Protein AF-A0A3M0JGP1-F1 (afdb_monomer_lite)

Sequence (220 aa):
MKREDMEETVLDMARKLRAYADAVHGPTHARIAAVETRLQKLEDKIDENHKKLKEKIREDLLQISAVQIRSSAAEVFEKGKKIIQILLEAGFAIKKSKVKGPAHEIQFLGVKWQDRQQQIPTEVINKITAMSPPTNKTETQAFLSAIGFWRMHIPKYSQIVSPLYLVTHKKNYFHWGPEQQQAFAQIKQEIAHAVALGPVRTGPDVKNVLYSAAGNNGLS

Organism: NCBI:txid333673

Foldseek 3Di:
DDPVVVVVVVVVVVVVVVVVCCVVCVVVVVVVVVVVVVVVVVVVVVVVLVVVVVVVVVVLVVVLLVVLLPDDLVVNQVSVVVVVVVCVVVVDDDDPVPDDHRDQWDQDPCWIAHPQDTANPPVLLVVLLPDDQDPALVSLVVNCVSCVVVQLLFPPLCVLCVVSVVQNDPPDDRDCDPSNVRSSVVSSVSNVVSRDDDHPPDDPPPPPPPPPCPPPDDDD

Secondary structure (DSSP, 8-state):
--HHHHHHHHHHHHHHHHHHHHHHHHHHHHHHHHHHHHHHHHHHHHHHHHHHHHHHHHHHHHHHHHHTTT--HHHHHHHHHHHHHHHHHTT----GGG---S-SEEEETTEEEETTEEE--HHHHHHHHHPPPPSSHHHHHHHHHHHHTTGGGSTTHHHHHHHHHHHHSTTSPP---HHHHHHHHHHHHHHHHGGG--B----TT---------------

Radius of gyration: 32.95 Å; chains: 1; bounding box: 50×80×100 Å

pLDDT: mean 74.12, std 20.01, range [25.23, 97.19]

InterPro domains:
  IPR043128 Reverse transcriptase/Diguanylate cyclase domain [G3DSA:3.30.70.270] (123-209)
  IPR043502 DNA/RNA polymerase superfamily [SSF56672] (72-200)
  IPR051320 Viral Replication and Maturation Polyprotein [PTHR33064] (73-200)

Structure (mmCIF, N/CA/C/O backbone):
data_AF-A0A3M0JGP1-F1
#
_entry.id   AF-A0A3M0JGP1-F1
#
loop_
_atom_site.group_PDB
_atom_site.id
_atom_site.type_symbol
_atom_site.label_atom_id
_atom_site.label_alt_id
_atom_site.label_comp_id
_atom_site.label_asym_id
_atom_site.label_entity_id
_atom_site.label_seq_id
_atom_site.pdbx_PDB_ins_code
_atom_site.Cartn_x
_atom_site.Cartn_y
_atom_site.Cartn_z
_atom_site.occupancy
_atom_site.B_iso_or_equiv
_atom_site.auth_seq_id
_atom_site.auth_comp_id
_atom_site.auth_asym_id
_atom_site.auth_atom_id
_atom_site.pdbx_PDB_model_num
ATOM 1 N N . MET A 1 1 ? -25.790 -51.604 63.031 1.00 60.22 1 MET A N 1
ATOM 2 C CA . MET A 1 1 ? -26.333 -50.822 61.902 1.00 60.22 1 MET A CA 1
ATOM 3 C C . MET A 1 1 ? -26.074 -51.616 60.634 1.00 60.22 1 MET A C 1
ATOM 5 O O . MET A 1 1 ? -24.954 -52.105 60.492 1.00 60.22 1 MET A O 1
ATOM 9 N N . LYS A 1 2 ? -27.095 -51.874 59.806 1.00 73.06 2 LYS A N 1
ATOM 10 C CA . LYS A 1 2 ? -26.905 -52.644 58.566 1.00 73.06 2 LYS A CA 1
ATOM 11 C C . LYS A 1 2 ? -26.149 -51.770 57.558 1.00 73.06 2 LYS A C 1
ATOM 13 O O . LYS A 1 2 ? -26.171 -50.548 57.658 1.00 73.06 2 LYS A O 1
ATOM 18 N N . ARG A 1 3 ? -25.413 -52.392 56.633 1.00 71.38 3 ARG A N 1
ATOM 19 C CA . ARG A 1 3 ? -24.535 -51.688 55.676 1.00 71.38 3 ARG A CA 1
ATOM 20 C C . ARG A 1 3 ? -25.318 -50.684 54.809 1.00 71.38 3 ARG A C 1
ATOM 22 O O . ARG A 1 3 ? -24.821 -49.596 54.558 1.00 71.38 3 ARG A O 1
ATOM 29 N N . GLU A 1 4 ? -26.561 -51.028 54.480 1.00 71.38 4 GLU A N 1
ATOM 30 C CA . GLU A 1 4 ? -27.519 -50.198 53.735 1.00 71.38 4 GLU A CA 1
ATOM 31 C C . GLU A 1 4 ? -27.896 -48.902 54.488 1.00 71.38 4 GLU A C 1
ATOM 33 O O . GLU A 1 4 ? -27.844 -47.824 53.901 1.00 71.38 4 GLU A O 1
ATOM 38 N N . ASP A 1 5 ? -28.142 -48.960 55.806 1.00 75.88 5 ASP A N 1
ATOM 39 C CA . ASP A 1 5 ? -28.468 -47.773 56.626 1.00 75.88 5 ASP A CA 1
ATOM 40 C C . ASP A 1 5 ? -27.306 -46.754 56.664 1.00 75.88 5 ASP A C 1
ATOM 42 O O . ASP A 1 5 ? -27.494 -45.537 56.768 1.00 75.88 5 ASP A O 1
ATOM 46 N N . MET A 1 6 ? -26.068 -47.257 56.597 1.00 79.12 6 MET A N 1
ATOM 47 C CA . MET A 1 6 ? -24.861 -46.431 56.623 1.00 79.12 6 MET A CA 1
ATOM 48 C C . MET A 1 6 ? -24.649 -45.706 55.291 1.00 79.12 6 MET A C 1
ATOM 50 O O . MET A 1 6 ? -24.279 -44.532 55.286 1.00 79.12 6 MET A O 1
ATOM 54 N N . GLU A 1 7 ? -24.917 -46.380 54.172 1.00 80.88 7 GLU A N 1
ATOM 55 C CA . GLU A 1 7 ? -24.854 -45.787 52.834 1.00 80.88 7 GLU A CA 1
ATOM 56 C C . GLU A 1 7 ? -25.906 -44.686 52.660 1.00 80.88 7 GLU A C 1
ATOM 58 O O . GLU A 1 7 ? -25.582 -43.607 52.161 1.00 80.88 7 GLU A O 1
ATOM 63 N N . GLU A 1 8 ? -27.129 -44.896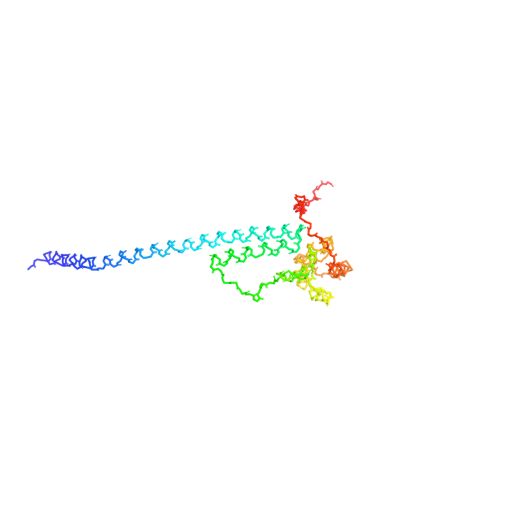 53.155 1.00 85.00 8 GLU A N 1
ATOM 64 C CA . GLU A 1 8 ? -28.196 -43.891 53.105 1.00 85.00 8 GLU A CA 1
ATOM 65 C C . GLU A 1 8 ? -27.845 -42.629 53.914 1.00 85.00 8 GLU A C 1
ATOM 67 O O . GLU A 1 8 ? -28.040 -41.502 53.445 1.00 85.00 8 GLU A O 1
ATOM 72 N N . THR A 1 9 ? -27.226 -42.805 55.085 1.00 88.88 9 THR A N 1
ATOM 73 C CA . THR A 1 9 ? -26.772 -41.698 55.944 1.00 88.88 9 THR A CA 1
ATOM 74 C C . THR A 1 9 ? -25.664 -40.871 55.282 1.00 88.88 9 THR A C 1
ATOM 76 O O . THR A 1 9 ? -25.692 -39.637 55.306 1.00 88.88 9 THR A O 1
ATOM 79 N N . VAL A 1 10 ? -24.694 -41.534 54.645 1.00 87.88 10 VAL A N 1
ATOM 80 C CA . VAL A 1 10 ? -23.618 -40.860 53.899 1.00 87.88 10 VAL A CA 1
ATOM 81 C C . VAL A 1 10 ? -24.191 -40.089 52.705 1.00 87.88 10 VAL A C 1
ATOM 83 O O . VAL A 1 10 ? -23.775 -38.957 52.440 1.00 87.88 10 VAL A O 1
ATOM 86 N N . LEU A 1 11 ? -25.186 -40.655 52.016 1.00 91.00 11 LEU A N 1
ATOM 87 C CA . LEU A 1 11 ? -25.856 -40.006 50.889 1.00 91.00 11 LEU A CA 1
ATOM 88 C C . LEU A 1 11 ? -26.656 -38.761 51.313 1.00 91.00 11 LEU A C 1
ATOM 90 O O . LEU A 1 11 ? -26.727 -37.783 50.562 1.00 91.00 11 LEU A O 1
ATOM 94 N N . ASP A 1 12 ? -27.272 -38.789 52.497 1.00 92.69 12 ASP A N 1
ATOM 95 C CA . ASP A 1 12 ? -27.973 -37.643 53.089 1.00 92.69 12 ASP A CA 1
ATOM 96 C C . ASP A 1 12 ? -27.000 -36.517 53.479 1.00 92.69 12 ASP A C 1
ATOM 98 O O . ASP A 1 12 ? -27.206 -35.356 53.113 1.00 92.69 12 ASP A O 1
ATOM 102 N N . MET A 1 13 ? -25.880 -36.853 54.127 1.00 91.44 13 MET A N 1
ATOM 103 C CA . MET A 1 13 ? -24.830 -35.879 54.450 1.00 91.44 13 MET A CA 1
ATOM 104 C C . MET A 1 13 ? -24.231 -35.241 53.191 1.00 91.44 13 MET A C 1
ATOM 106 O O . MET A 1 13 ? -24.066 -34.021 53.139 1.00 91.44 13 MET A O 1
ATOM 110 N N . ALA A 1 14 ? -23.971 -36.032 52.147 1.00 90.94 14 ALA A N 1
ATOM 111 C CA . ALA A 1 14 ? -23.478 -35.522 50.869 1.00 90.94 14 ALA A CA 1
ATOM 112 C C . ALA A 1 14 ? -24.476 -34.554 50.207 1.00 90.94 14 ALA A C 1
ATOM 114 O O . ALA A 1 14 ? -24.071 -33.514 49.679 1.00 90.94 14 ALA A O 1
ATOM 115 N N . ARG A 1 15 ? -25.783 -34.850 50.271 1.00 92.69 15 ARG A N 1
ATOM 116 C CA . ARG A 1 15 ? -26.838 -33.941 49.791 1.00 92.69 15 ARG A CA 1
ATOM 117 C C . ARG A 1 15 ? -26.872 -32.634 50.578 1.00 92.69 15 ARG A C 1
ATOM 119 O O . ARG A 1 15 ? -26.950 -31.574 49.962 1.00 92.69 15 ARG A O 1
ATOM 126 N N . LYS A 1 16 ? -26.766 -32.688 51.907 1.00 91.50 16 LYS A N 1
ATOM 127 C CA . LYS A 1 16 ? -26.754 -31.494 52.772 1.00 91.50 16 LYS A CA 1
ATOM 128 C C . LYS A 1 16 ? -25.541 -30.605 52.520 1.00 91.50 16 LYS A C 1
ATOM 130 O O . LYS A 1 16 ? -25.694 -29.392 52.409 1.00 91.50 16 LYS A O 1
ATOM 135 N N . LEU A 1 17 ? -24.356 -31.198 52.369 1.00 89.50 17 LEU A N 1
ATOM 136 C CA . LEU A 1 17 ? -23.137 -30.458 52.033 1.00 89.50 17 LEU A CA 1
ATOM 137 C C . LEU A 1 17 ? -23.242 -29.786 50.661 1.00 89.50 17 LEU A C 1
ATOM 139 O O . LEU A 1 17 ? -22.833 -28.637 50.514 1.00 89.50 17 LEU A O 1
ATOM 143 N N . ARG A 1 18 ? -23.841 -30.466 49.676 1.00 89.25 18 ARG A N 1
ATOM 144 C CA . ARG A 1 18 ? -24.089 -29.889 48.349 1.00 89.25 18 ARG A CA 1
ATOM 145 C C . ARG A 1 18 ? -25.083 -28.730 48.411 1.00 89.25 18 ARG A C 1
ATOM 147 O O . ARG A 1 18 ? -24.776 -27.657 47.915 1.00 89.25 18 ARG A O 1
ATOM 154 N N . ALA A 1 19 ? -26.205 -28.905 49.109 1.00 88.81 19 ALA A N 1
ATOM 155 C CA . ALA A 1 19 ? -27.197 -27.847 49.296 1.00 88.81 19 ALA A CA 1
ATOM 156 C C . ALA A 1 19 ? -26.616 -26.621 50.025 1.00 88.81 19 ALA A C 1
ATOM 158 O O . ALA A 1 19 ? -26.930 -25.486 49.673 1.00 88.81 19 ALA A O 1
ATOM 159 N N . TYR A 1 20 ? -25.737 -26.838 51.010 1.00 87.75 20 TYR A N 1
ATOM 160 C CA . TYR A 1 20 ? -25.013 -25.760 51.682 1.00 87.75 20 TYR A CA 1
ATOM 161 C C . TYR A 1 20 ? -24.046 -25.042 50.731 1.00 87.75 20 TYR A C 1
ATOM 163 O O . TYR A 1 20 ? -24.046 -23.813 50.674 1.00 87.75 20 TYR A O 1
ATOM 171 N N . ALA A 1 21 ? -23.261 -25.787 49.947 1.00 85.06 21 ALA A N 1
ATOM 172 C CA . ALA A 1 21 ? -22.356 -25.211 48.955 1.00 85.06 21 ALA A CA 1
ATOM 173 C C . ALA A 1 21 ? -23.114 -24.385 47.900 1.00 85.06 21 ALA A C 1
ATOM 175 O O . ALA A 1 21 ? -22.705 -23.264 47.596 1.00 85.06 21 ALA A O 1
ATOM 176 N N . ASP A 1 22 ? -24.250 -24.885 47.411 1.00 87.50 22 ASP A N 1
ATOM 177 C CA . ASP A 1 22 ? -25.103 -24.184 46.448 1.00 87.50 22 ASP A CA 1
ATOM 178 C C . ASP A 1 22 ? -25.718 -22.913 47.057 1.00 87.50 22 ASP A C 1
ATOM 180 O O . ASP A 1 22 ? -25.737 -21.864 46.413 1.00 87.50 22 ASP A O 1
ATOM 184 N N . ALA A 1 23 ? -26.163 -22.961 48.316 1.00 87.56 23 ALA A N 1
ATOM 185 C CA . ALA A 1 23 ? -26.721 -21.800 49.009 1.00 87.56 23 ALA A CA 1
ATOM 186 C C . ALA A 1 23 ? -25.674 -20.702 49.277 1.00 87.56 23 ALA A C 1
ATOM 188 O O . ALA A 1 23 ? -25.993 -19.515 49.199 1.00 87.56 23 ALA A O 1
ATOM 189 N N . VAL A 1 24 ? -24.426 -21.083 49.569 1.00 86.62 24 VAL A N 1
ATOM 190 C CA . VAL A 1 24 ? -23.334 -20.140 49.864 1.00 86.62 24 VAL A CA 1
ATOM 191 C C . VAL A 1 24 ? -22.702 -19.581 48.585 1.00 86.62 24 VAL A C 1
ATOM 193 O O . VAL A 1 24 ? -22.479 -18.372 48.477 1.00 86.62 24 VAL A O 1
ATOM 196 N N . HIS A 1 25 ? -22.416 -20.429 47.596 1.00 89.06 25 HIS A N 1
ATOM 197 C CA . HIS A 1 25 ? -21.682 -20.034 46.390 1.00 89.06 25 HIS A CA 1
ATOM 198 C C . HIS A 1 25 ? -22.589 -19.672 45.210 1.00 89.06 25 HIS A C 1
ATOM 200 O O . HIS A 1 25 ? -22.190 -18.858 44.375 1.00 89.06 25 HIS A O 1
ATOM 206 N N . GLY A 1 26 ? -23.817 -20.193 45.154 1.00 91.12 26 GLY A N 1
ATOM 207 C CA . GLY A 1 26 ? -24.787 -19.921 44.088 1.00 91.12 26 GLY A CA 1
ATOM 208 C C . GLY A 1 26 ? -25.044 -18.429 43.843 1.00 91.12 26 GLY A C 1
ATOM 209 O O . GLY A 1 26 ? -24.909 -17.984 42.701 1.00 91.12 26 GLY A O 1
ATOM 210 N N . PRO A 1 27 ? -25.312 -17.605 44.879 1.00 93.00 27 PRO A N 1
ATOM 211 C CA . PRO A 1 27 ? -25.488 -16.161 44.708 1.00 93.00 27 PRO A CA 1
ATOM 212 C C . PRO A 1 27 ? -24.243 -15.466 44.145 1.00 93.00 27 PRO A C 1
ATOM 214 O O . PRO A 1 27 ? -24.351 -14.518 43.365 1.00 93.00 27 PRO A O 1
ATOM 217 N N . THR A 1 28 ? -23.052 -15.940 44.514 1.00 91.25 28 THR A N 1
ATOM 218 C CA . THR A 1 28 ? -21.782 -15.390 44.028 1.00 91.25 28 THR A CA 1
ATOM 219 C C . THR A 1 28 ? -21.563 -15.741 42.558 1.00 91.25 28 THR A C 1
ATOM 221 O O . THR A 1 28 ? -21.274 -14.846 41.765 1.00 91.25 28 THR A O 1
ATOM 224 N N . HIS A 1 29 ? -21.796 -16.995 42.161 1.00 88.56 29 HIS A N 1
ATOM 225 C CA . HIS A 1 29 ? -21.751 -17.411 40.756 1.00 88.56 29 HIS A CA 1
ATOM 226 C C . HIS A 1 29 ? -22.773 -16.661 39.897 1.00 88.56 29 HIS A C 1
ATOM 228 O O . HIS A 1 29 ? -22.429 -16.191 38.816 1.00 88.56 29 HIS A O 1
ATOM 234 N N . ALA A 1 30 ? -23.995 -16.458 40.399 1.00 91.75 30 ALA A N 1
ATOM 235 C CA . ALA A 1 30 ? -25.015 -15.678 39.699 1.00 91.75 30 ALA A CA 1
ATOM 236 C C . ALA A 1 30 ? -24.578 -14.219 39.480 1.00 91.75 30 ALA A C 1
ATOM 238 O O . ALA A 1 30 ? -24.789 -13.655 38.405 1.00 91.75 30 ALA A O 1
ATOM 239 N N . ARG A 1 31 ? -23.921 -13.604 40.474 1.00 91.62 31 ARG A N 1
ATOM 240 C CA . ARG A 1 31 ? -23.367 -12.247 40.345 1.00 91.62 31 ARG A CA 1
ATOM 241 C C . ARG A 1 31 ? -22.207 -12.186 39.353 1.00 91.62 31 ARG A C 1
ATOM 243 O O . ARG A 1 31 ? -22.158 -11.234 38.580 1.00 91.62 31 ARG A O 1
ATOM 250 N N . ILE A 1 32 ? -21.310 -13.174 39.358 1.00 90.06 32 ILE A N 1
ATOM 251 C CA . ILE A 1 32 ? -20.202 -13.273 38.395 1.00 90.06 32 ILE A CA 1
ATOM 252 C C . ILE A 1 32 ? -20.758 -13.393 36.973 1.00 90.06 32 ILE A C 1
ATOM 254 O O . ILE A 1 32 ? -20.443 -12.550 36.138 1.00 90.06 32 ILE A O 1
ATOM 258 N N . ALA A 1 33 ? -21.686 -14.322 36.733 1.00 91.81 33 ALA A N 1
ATOM 259 C CA . ALA A 1 33 ? -22.313 -14.511 35.425 1.00 91.81 33 ALA A CA 1
ATOM 260 C C . ALA A 1 33 ? -23.046 -13.247 34.933 1.00 91.81 33 ALA A C 1
ATOM 262 O O . ALA A 1 33 ? -22.980 -12.879 33.756 1.00 91.81 33 ALA A O 1
ATOM 263 N N . ALA A 1 34 ? -23.722 -12.529 35.838 1.00 93.25 34 ALA A N 1
ATOM 264 C CA . ALA A 1 34 ? -24.364 -11.260 35.508 1.00 93.25 34 ALA A CA 1
ATOM 265 C C . ALA A 1 34 ? -23.348 -10.169 35.121 1.00 93.25 34 ALA A C 1
ATOM 267 O O . ALA A 1 34 ? -23.623 -9.361 34.232 1.00 93.25 34 ALA A O 1
ATOM 268 N N . VAL A 1 35 ? -22.179 -10.129 35.769 1.00 91.69 35 VAL A N 1
ATOM 269 C CA . VAL A 1 35 ? -21.093 -9.200 35.419 1.00 91.69 35 VAL A CA 1
ATOM 270 C C . VAL A 1 35 ? -20.459 -9.580 34.083 1.00 91.69 35 VAL A C 1
ATOM 272 O O . VAL A 1 35 ? -20.318 -8.703 33.236 1.00 91.69 35 VAL A O 1
ATOM 275 N N . GLU A 1 36 ? -20.159 -10.858 33.855 1.00 92.00 36 GLU A N 1
ATOM 276 C CA . GLU A 1 36 ? -19.624 -11.370 32.584 1.00 92.00 36 GLU A CA 1
ATOM 277 C C . GLU A 1 36 ? -20.552 -11.027 31.414 1.00 92.00 36 GLU A C 1
ATOM 279 O O . GLU A 1 36 ? -20.117 -10.466 30.413 1.00 92.00 36 GLU A O 1
ATOM 284 N N . THR A 1 37 ? -21.862 -11.227 31.584 1.00 94.56 37 THR A N 1
ATOM 285 C CA . THR A 1 37 ? -22.864 -10.862 30.567 1.00 94.56 37 THR A CA 1
ATOM 286 C C . THR A 1 37 ? -22.851 -9.359 30.261 1.00 94.56 37 THR A C 1
ATOM 288 O O . THR A 1 37 ? -23.000 -8.938 29.111 1.00 94.56 37 THR A O 1
ATOM 291 N N . ARG A 1 38 ? -22.681 -8.510 31.285 1.00 93.12 38 ARG A N 1
ATOM 292 C CA . ARG A 1 38 ? -22.592 -7.051 31.096 1.00 93.12 38 ARG A CA 1
ATOM 293 C C . ARG A 1 38 ? -21.287 -6.647 30.418 1.00 93.12 38 ARG A C 1
ATOM 295 O O . ARG A 1 38 ? -21.321 -5.706 29.627 1.00 93.12 38 ARG A O 1
ATOM 302 N N . LEU A 1 39 ? -20.186 -7.332 30.719 1.00 89.75 39 LEU A N 1
ATOM 303 C CA . LEU A 1 39 ? -18.886 -7.099 30.099 1.00 89.75 39 LEU A CA 1
ATOM 304 C C . LEU A 1 39 ? -18.924 -7.466 28.613 1.00 89.75 39 LEU A C 1
ATOM 306 O O . LEU A 1 39 ? -18.617 -6.612 27.789 1.00 89.75 39 LEU A O 1
ATOM 310 N N . GLN A 1 40 ? -19.450 -8.646 28.271 1.00 89.56 40 GLN A N 1
ATOM 311 C CA . GLN A 1 40 ? -19.613 -9.075 26.880 1.00 89.56 40 GLN A CA 1
ATOM 312 C C . GLN A 1 40 ? -20.449 -8.071 26.076 1.00 89.56 40 GLN A C 1
ATOM 314 O O . GLN A 1 40 ? -20.068 -7.631 24.997 1.00 89.56 40 GLN A O 1
ATOM 319 N N . LYS A 1 41 ? -21.560 -7.595 26.653 1.00 91.69 41 LYS A N 1
ATOM 320 C CA . LYS A 1 41 ? -22.410 -6.582 26.012 1.00 91.69 41 LYS A CA 1
ATOM 321 C C . LYS A 1 41 ? -21.700 -5.238 25.799 1.00 91.69 41 LYS A C 1
ATOM 323 O O . LYS A 1 41 ? -22.104 -4.465 24.926 1.00 91.69 41 LYS A O 1
ATOM 328 N N . LEU A 1 42 ? -20.716 -4.896 26.631 1.00 86.44 42 LEU A N 1
ATOM 329 C CA . LEU A 1 42 ? -19.892 -3.703 26.437 1.00 86.44 42 LEU A CA 1
ATOM 330 C C . LEU A 1 42 ? -18.857 -3.920 25.333 1.00 86.44 42 LEU A C 1
ATOM 332 O O . LEU A 1 42 ? -18.691 -3.021 24.513 1.00 86.44 42 LEU A O 1
ATOM 336 N N . GLU A 1 43 ? -18.225 -5.090 25.279 1.00 85.06 43 GLU A N 1
ATOM 337 C CA . GLU A 1 43 ? -17.287 -5.466 24.214 1.00 85.06 43 GLU A CA 1
ATOM 338 C C . GLU A 1 43 ? -17.965 -5.421 22.841 1.00 85.06 43 GLU A C 1
ATOM 340 O O . GLU A 1 43 ? -17.513 -4.689 21.962 1.00 85.06 43 GLU A O 1
ATOM 345 N N . ASP A 1 44 ? -19.138 -6.044 22.704 1.00 89.88 44 ASP A N 1
ATOM 346 C CA . ASP A 1 44 ? -19.907 -6.031 21.453 1.00 89.88 44 ASP A CA 1
ATOM 347 C C . ASP A 1 44 ? -20.256 -4.597 21.007 1.00 89.88 44 ASP A C 1
ATOM 349 O O . ASP A 1 44 ? -20.231 -4.255 19.822 1.00 89.88 44 ASP A O 1
ATOM 353 N N . LYS A 1 45 ? -20.570 -3.713 21.966 1.00 88.25 45 LYS A N 1
ATOM 354 C CA . LYS A 1 45 ? -20.837 -2.293 21.685 1.00 88.25 45 LYS A CA 1
ATOM 355 C C . LYS A 1 45 ? -19.585 -1.542 21.247 1.00 88.25 45 LYS A C 1
ATOM 357 O O . LYS A 1 45 ? -19.694 -0.645 20.409 1.00 88.25 45 LYS A O 1
ATOM 362 N N . ILE A 1 46 ? -18.430 -1.849 21.832 1.00 80.88 46 ILE A N 1
ATOM 363 C CA . ILE A 1 46 ? -17.150 -1.251 21.442 1.00 80.88 46 ILE A CA 1
ATOM 364 C C . ILE A 1 46 ? -16.821 -1.659 20.007 1.00 80.88 46 ILE A C 1
ATOM 366 O O . ILE A 1 46 ? -16.498 -0.786 19.200 1.00 80.88 46 ILE A O 1
ATOM 370 N N . ASP A 1 47 ? -16.989 -2.934 19.665 1.00 83.06 47 ASP A N 1
ATOM 371 C CA . ASP A 1 47 ? -16.729 -3.448 18.321 1.00 83.06 47 ASP A CA 1
ATOM 372 C C . ASP A 1 47 ? -17.673 -2.845 17.276 1.00 83.06 47 ASP A C 1
ATOM 374 O O . ASP A 1 47 ? -17.226 -2.379 16.221 1.00 83.06 47 ASP A O 1
ATOM 378 N N . GLU A 1 48 ? -18.968 -2.755 17.585 1.00 86.06 48 GLU A N 1
ATOM 379 C CA . GLU A 1 48 ? -19.953 -2.130 16.699 1.00 86.06 48 GLU A CA 1
ATOM 380 C C . GLU A 1 48 ? -19.660 -0.635 16.494 1.00 86.06 48 GLU A C 1
ATOM 382 O O . GLU A 1 48 ? -19.691 -0.131 15.367 1.00 86.06 48 GLU A O 1
ATOM 387 N N . ASN A 1 49 ? -19.306 0.087 17.561 1.00 80.94 49 ASN A N 1
ATOM 388 C CA . ASN A 1 49 ? -18.897 1.488 17.461 1.00 80.94 49 ASN A CA 1
ATOM 389 C C . ASN A 1 49 ? -17.614 1.643 16.636 1.00 80.94 49 ASN A C 1
ATOM 391 O O . ASN A 1 49 ? -17.526 2.539 15.794 1.00 80.94 49 ASN A O 1
ATOM 395 N N . HIS A 1 50 ? -16.636 0.758 16.831 1.00 76.31 50 HIS A N 1
ATOM 396 C CA . HIS A 1 50 ? -15.389 0.760 16.076 1.00 76.31 50 HIS A CA 1
ATOM 397 C C . HIS A 1 50 ? -15.638 0.510 14.581 1.00 76.31 50 HIS A C 1
ATOM 399 O O . HIS A 1 50 ? -15.047 1.180 13.730 1.00 76.31 50 HIS A O 1
ATOM 405 N N . LYS A 1 51 ? -16.551 -0.407 14.243 1.00 77.75 51 LYS A N 1
ATOM 406 C CA . LYS A 1 51 ? -16.974 -0.681 12.864 1.00 77.75 51 LYS A CA 1
ATOM 407 C C . LYS A 1 51 ? -17.684 0.519 12.237 1.00 77.75 51 LYS A C 1
ATOM 409 O O . LYS A 1 51 ? -17.302 0.937 11.145 1.00 77.75 51 LYS A O 1
ATOM 414 N N . LYS A 1 52 ? -18.655 1.121 12.933 1.00 74.31 52 LYS A N 1
ATOM 415 C CA . LYS A 1 52 ? -19.357 2.330 12.463 1.00 74.31 52 LYS A CA 1
ATOM 416 C C . LYS A 1 52 ? -18.404 3.488 12.221 1.00 74.31 52 LYS A C 1
ATOM 418 O O . LYS A 1 52 ? -18.513 4.177 11.211 1.00 74.31 52 LYS A O 1
ATOM 423 N N . LEU A 1 53 ? -17.446 3.685 13.119 1.00 67.00 53 LEU A N 1
ATOM 424 C CA . LEU A 1 53 ? -16.438 4.715 12.949 1.00 67.00 53 LEU A CA 1
ATOM 425 C C . LEU A 1 53 ? -15.524 4.424 11.755 1.00 67.00 53 LEU A C 1
ATOM 427 O O . LEU A 1 53 ? -15.235 5.338 10.992 1.00 67.00 53 LEU A O 1
ATOM 431 N N . LYS A 1 54 ? -15.088 3.173 11.561 1.00 64.94 54 LYS A N 1
ATOM 432 C CA . LYS A 1 54 ? -14.304 2.782 10.380 1.00 64.94 54 LYS A CA 1
ATOM 433 C C . LYS A 1 54 ? -15.045 3.078 9.079 1.00 64.94 54 LYS A C 1
ATOM 435 O O . LYS A 1 54 ? -14.425 3.599 8.157 1.00 64.94 54 LYS A O 1
ATOM 440 N N . GLU A 1 55 ? -16.341 2.783 9.011 1.00 67.94 55 GLU A N 1
ATOM 441 C CA . GLU A 1 55 ? -17.157 3.102 7.834 1.00 67.94 55 GLU A CA 1
ATOM 442 C C . GLU A 1 55 ? -17.325 4.611 7.652 1.00 67.94 55 GLU A C 1
ATOM 444 O O . GLU A 1 55 ? -17.094 5.110 6.556 1.00 67.94 55 GLU A O 1
ATOM 449 N N . LYS A 1 56 ? -17.597 5.362 8.725 1.00 62.69 56 LYS A N 1
ATOM 450 C CA . LYS A 1 56 ? -17.714 6.825 8.655 1.00 62.69 56 LYS A CA 1
ATOM 451 C C . LYS A 1 56 ? -16.405 7.490 8.221 1.00 62.69 56 LYS A C 1
ATOM 453 O O . LYS A 1 56 ? -16.410 8.340 7.342 1.00 62.69 56 LYS A O 1
ATOM 458 N N . ILE A 1 57 ? -15.270 7.049 8.771 1.00 59.28 57 ILE A N 1
ATOM 459 C CA . ILE A 1 57 ? -13.938 7.506 8.353 1.00 59.28 57 ILE A CA 1
ATOM 460 C C . ILE A 1 57 ? -13.680 7.129 6.895 1.00 59.28 57 ILE A C 1
ATOM 462 O O . ILE A 1 57 ? -13.149 7.951 6.159 1.00 59.28 57 ILE A O 1
ATOM 466 N N . ARG A 1 58 ? -14.036 5.914 6.456 1.00 61.03 58 ARG A N 1
ATOM 467 C CA . ARG A 1 58 ? -13.882 5.497 5.054 1.00 61.03 58 ARG A CA 1
ATOM 468 C C . ARG A 1 58 ? -14.701 6.395 4.130 1.00 61.03 58 ARG A C 1
ATOM 470 O O . ARG A 1 58 ? -14.165 6.855 3.126 1.00 61.03 58 ARG A O 1
ATOM 477 N N . GLU A 1 59 ? -15.962 6.641 4.463 1.00 55.12 59 GLU A N 1
ATOM 478 C CA . GLU A 1 59 ? -16.863 7.485 3.684 1.00 55.12 59 GLU A CA 1
ATOM 479 C C . GLU A 1 59 ? -16.349 8.927 3.624 1.00 55.12 59 GLU A C 1
ATOM 481 O O . GLU A 1 59 ? -16.179 9.464 2.533 1.00 55.12 59 GLU A O 1
ATOM 486 N N . ASP A 1 60 ? -15.953 9.510 4.756 1.00 52.16 60 ASP A N 1
ATOM 487 C CA . ASP A 1 60 ? -15.369 10.853 4.806 1.00 52.16 60 ASP A CA 1
ATOM 488 C C . ASP A 1 60 ? -14.036 10.938 4.040 1.00 52.16 60 ASP A C 1
ATOM 490 O O . ASP A 1 60 ? -13.784 11.930 3.358 1.00 52.16 60 ASP A O 1
ATOM 494 N N . LEU A 1 61 ? -13.187 9.902 4.080 1.00 47.16 61 LEU A N 1
ATOM 495 C CA . LEU A 1 61 ? -11.929 9.859 3.321 1.00 47.16 61 LEU A CA 1
ATOM 496 C C . LEU A 1 61 ? -12.187 9.780 1.808 1.00 47.16 61 LEU A C 1
ATOM 498 O O . LEU A 1 61 ? -11.500 10.443 1.028 1.00 47.16 61 LEU A O 1
ATOM 502 N N . LEU A 1 62 ? -13.194 9.004 1.394 1.00 45.50 62 LEU A N 1
ATOM 503 C CA . LEU A 1 62 ? -13.646 8.929 0.004 1.00 45.50 62 LEU A CA 1
ATOM 504 C C . LEU A 1 62 ? -14.227 10.273 -0.449 1.00 45.50 62 LEU A C 1
ATOM 506 O O . LEU A 1 62 ? -13.883 10.752 -1.530 1.00 45.50 62 LEU A O 1
ATOM 510 N N . GLN A 1 63 ? -15.012 10.938 0.398 1.00 37.84 63 GLN A N 1
ATOM 511 C CA . GLN A 1 63 ? -15.557 12.263 0.110 1.00 37.84 63 GLN A CA 1
ATOM 512 C C . GLN A 1 63 ? -14.470 13.337 0.057 1.00 37.84 63 GLN A C 1
ATOM 514 O O . GLN A 1 63 ? -14.497 14.177 -0.837 1.00 37.84 63 GLN A O 1
ATOM 519 N N . ILE A 1 64 ? -13.470 13.299 0.942 1.00 42.50 64 ILE A N 1
ATOM 520 C CA . ILE A 1 64 ? -12.295 14.174 0.856 1.00 42.50 64 ILE A CA 1
ATOM 521 C C . ILE A 1 64 ? -11.553 13.914 -0.452 1.00 42.50 64 ILE A C 1
ATOM 523 O O . ILE A 1 64 ? -11.235 14.870 -1.150 1.00 42.50 64 ILE A O 1
ATOM 527 N N . SER A 1 65 ? -11.345 12.652 -0.840 1.00 37.78 65 SER A N 1
ATOM 528 C CA . SER A 1 65 ? -10.693 12.330 -2.114 1.00 37.78 65 SER A CA 1
ATOM 529 C C . SER A 1 65 ? -11.466 12.880 -3.323 1.00 37.78 65 SER A C 1
ATOM 531 O O . SER A 1 65 ? -10.850 13.396 -4.250 1.00 37.78 65 SER A O 1
ATOM 533 N N . ALA A 1 66 ? -12.803 12.881 -3.278 1.00 30.33 66 ALA A N 1
ATOM 534 C CA . ALA A 1 66 ? -13.664 13.437 -4.322 1.00 30.33 66 ALA A CA 1
ATOM 535 C C . ALA A 1 66 ? -13.768 14.980 -4.284 1.00 30.33 66 ALA A C 1
ATOM 537 O O . ALA A 1 66 ? -13.934 15.621 -5.323 1.00 30.33 66 ALA A O 1
ATOM 538 N N . VAL A 1 67 ? -13.653 15.595 -3.102 1.00 38.22 67 VAL A N 1
ATOM 539 C CA . VAL A 1 67 ? -13.733 17.050 -2.871 1.00 38.22 67 VAL A CA 1
ATOM 540 C C . VAL A 1 67 ? -12.399 17.746 -3.151 1.00 38.22 67 VAL A C 1
ATOM 542 O O . VAL A 1 67 ? -12.402 18.821 -3.749 1.00 38.22 67 VAL A O 1
ATOM 545 N N . GLN A 1 68 ? -11.261 17.115 -2.837 1.00 45.62 68 GLN A N 1
ATOM 546 C CA . GLN A 1 68 ? -9.915 17.594 -3.19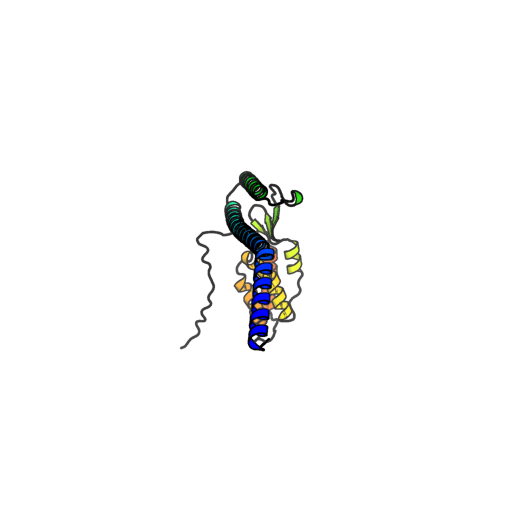2 1.00 45.62 68 GLN A CA 1
ATOM 547 C C . GLN A 1 68 ? -9.777 17.819 -4.710 1.00 45.62 68 GLN A C 1
ATOM 549 O O . GLN A 1 68 ? -8.984 18.645 -5.156 1.00 45.62 68 GLN A O 1
ATOM 554 N N . ILE A 1 69 ? -10.593 17.117 -5.503 1.00 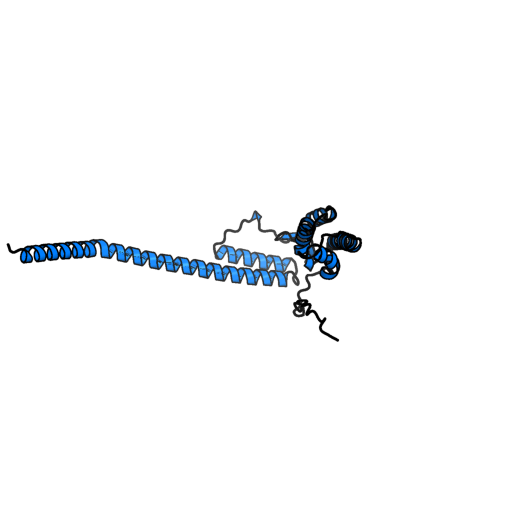40.81 69 ILE A N 1
ATOM 555 C CA . ILE A 1 69 ? -10.645 17.219 -6.963 1.00 40.81 69 ILE A CA 1
ATOM 556 C C . ILE A 1 69 ? -11.435 18.463 -7.428 1.00 40.81 69 ILE A C 1
ATOM 558 O O . ILE A 1 69 ? -11.231 18.909 -8.555 1.00 40.81 69 ILE A O 1
ATOM 562 N N . ARG A 1 70 ? -12.281 19.092 -6.585 1.00 37.19 70 ARG A N 1
ATOM 563 C CA . ARG A 1 70 ? -13.177 20.200 -6.999 1.00 37.19 70 ARG A CA 1
ATOM 564 C C . ARG A 1 70 ? -13.133 21.507 -6.182 1.00 37.19 70 ARG A C 1
ATOM 566 O O . ARG A 1 70 ? -13.483 22.533 -6.756 1.00 37.19 70 ARG A O 1
ATOM 573 N N . SER A 1 71 ? -12.718 21.543 -4.910 1.00 50.88 71 SER A N 1
ATOM 574 C CA . SER A 1 71 ? -12.956 22.716 -4.024 1.00 50.88 71 SER A CA 1
ATOM 575 C C . SER A 1 71 ? -11.740 23.605 -3.710 1.00 50.88 71 SER A C 1
ATOM 577 O O . SER A 1 71 ? -10.592 23.158 -3.735 1.00 50.88 71 SER A O 1
ATOM 579 N N . SER A 1 72 ? -11.984 24.882 -3.381 1.00 57.06 72 SER A N 1
ATOM 580 C CA . SER A 1 72 ? -10.964 25.866 -2.964 1.00 57.06 72 SER A CA 1
ATOM 581 C C . SER A 1 72 ? -10.339 25.528 -1.594 1.00 57.06 72 SER A C 1
ATOM 583 O O . SER A 1 72 ? -10.917 24.786 -0.798 1.00 57.06 72 SER A O 1
ATOM 585 N N . ALA A 1 73 ? -9.155 26.077 -1.293 1.00 57.19 73 ALA A N 1
ATOM 586 C CA . ALA A 1 73 ? -8.417 25.792 -0.053 1.00 57.19 73 ALA A CA 1
ATOM 587 C C . ALA A 1 73 ? -9.203 26.124 1.237 1.00 57.19 73 ALA A C 1
ATOM 589 O O . ALA A 1 73 ? -9.015 25.466 2.261 1.00 57.19 73 ALA A O 1
ATOM 590 N N . ALA A 1 74 ? -10.114 27.101 1.182 1.00 57.59 74 ALA A N 1
ATOM 591 C CA . ALA A 1 74 ? -10.942 27.507 2.317 1.00 57.59 74 ALA A CA 1
ATOM 592 C C . ALA A 1 74 ? -12.024 26.466 2.665 1.00 57.59 74 ALA A C 1
ATOM 594 O O . ALA A 1 74 ? -12.237 26.156 3.837 1.00 57.59 74 ALA A O 1
ATOM 595 N N . GLU A 1 75 ? -12.666 25.864 1.660 1.00 63.47 75 GLU A N 1
ATOM 596 C CA . GLU A 1 75 ? -13.706 24.848 1.878 1.00 63.47 75 GLU A CA 1
ATOM 597 C C . GLU A 1 75 ? -13.138 23.541 2.445 1.00 63.47 75 GLU A C 1
ATOM 599 O O . GLU A 1 75 ? -13.759 22.905 3.300 1.00 63.47 75 GLU A O 1
ATOM 604 N N . VAL A 1 76 ? -11.937 23.150 2.003 1.00 61.19 76 VAL A N 1
ATOM 605 C CA . VAL A 1 76 ? -11.225 21.972 2.525 1.00 61.19 76 VAL A CA 1
ATOM 606 C C . VAL A 1 76 ? -10.882 22.163 4.004 1.00 61.19 76 VAL A C 1
ATOM 608 O O . VAL A 1 76 ? -11.030 21.237 4.802 1.00 61.19 76 VAL A O 1
ATOM 611 N N . PHE A 1 77 ? -10.480 23.374 4.391 1.00 63.66 77 PHE A N 1
ATOM 612 C CA . PHE A 1 77 ? -10.123 23.689 5.770 1.00 63.66 77 PHE A CA 1
ATOM 613 C C . PHE A 1 77 ? -11.322 23.639 6.722 1.00 63.66 77 PHE A C 1
ATOM 615 O O . PHE A 1 77 ? -11.237 23.025 7.786 1.00 63.66 77 PHE A O 1
ATOM 622 N N . GLU A 1 78 ? -12.460 24.216 6.329 1.00 67.31 78 GLU A N 1
ATOM 623 C CA . GLU A 1 78 ? -13.678 24.183 7.147 1.00 67.31 78 GLU A CA 1
ATOM 624 C C . GLU A 1 78 ? -14.256 22.769 7.283 1.00 67.31 78 GLU A C 1
ATOM 626 O O . GLU A 1 78 ? -14.705 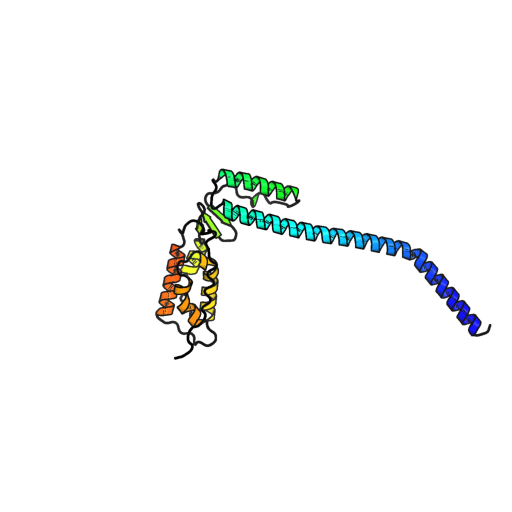22.376 8.364 1.00 67.31 78 GLU A O 1
ATOM 631 N N . LYS A 1 79 ? -14.173 21.944 6.231 1.00 66.94 79 LYS A N 1
ATOM 632 C CA . LYS A 1 79 ? -14.509 20.515 6.333 1.00 66.94 79 LYS A CA 1
ATOM 633 C C . LYS A 1 79 ? -13.546 19.771 7.263 1.00 66.94 79 LYS A C 1
ATOM 635 O O . LYS A 1 79 ? -13.997 19.002 8.109 1.00 66.94 79 LYS A O 1
ATOM 640 N N . GLY A 1 80 ? -12.244 20.045 7.170 1.00 67.00 80 GLY A N 1
ATOM 641 C CA . GLY A 1 80 ? -11.230 19.460 8.050 1.00 67.00 80 GLY A CA 1
ATOM 642 C C . GLY A 1 80 ? -11.480 19.751 9.534 1.00 67.00 80 GLY A C 1
ATOM 643 O O . GLY A 1 80 ? -11.390 18.843 10.361 1.00 67.00 80 GLY A O 1
ATOM 644 N N . LYS A 1 81 ? -11.877 20.985 9.877 1.00 69.44 81 LYS A N 1
ATOM 645 C CA . LYS A 1 81 ? -12.264 21.353 11.251 1.00 69.44 81 LYS A CA 1
ATOM 646 C C . LYS A 1 81 ? -13.456 20.542 11.760 1.00 69.44 81 LYS A C 1
ATOM 648 O O . LYS A 1 81 ? -13.404 20.041 12.880 1.00 69.44 81 LYS A O 1
ATOM 653 N N . LYS A 1 82 ? -14.500 20.372 10.939 1.00 70.94 82 LYS A N 1
ATOM 654 C CA . LYS A 1 82 ? -15.682 19.568 11.304 1.00 70.94 82 LYS A CA 1
ATOM 655 C C . LYS A 1 82 ? -15.318 18.107 11.580 1.00 70.94 82 LYS A C 1
ATOM 657 O O . LYS A 1 82 ? -15.817 17.530 12.538 1.00 70.94 82 LYS A O 1
ATOM 662 N N . ILE A 1 83 ? -14.413 17.525 10.794 1.00 68.44 83 ILE A N 1
ATOM 663 C CA . ILE A 1 83 ? -13.954 16.140 10.991 1.00 68.44 83 ILE A CA 1
ATOM 664 C C . ILE A 1 83 ? -13.167 15.997 12.296 1.00 68.44 83 ILE A C 1
ATOM 666 O O . ILE A 1 83 ? -13.417 15.075 13.069 1.00 68.44 83 ILE A O 1
ATOM 670 N N . ILE A 1 84 ? -12.244 16.923 12.573 1.00 68.38 84 ILE A N 1
ATOM 671 C CA . ILE A 1 84 ? -11.498 16.942 13.840 1.00 68.38 84 ILE A CA 1
ATOM 672 C C . ILE A 1 84 ? -12.464 17.031 15.025 1.00 68.38 84 ILE A C 1
ATOM 674 O O . ILE A 1 84 ? -12.296 16.296 15.994 1.00 68.38 84 ILE A O 1
ATOM 678 N N . GLN A 1 85 ? -13.495 17.871 14.925 1.00 73.12 85 GLN A N 1
ATOM 679 C CA . GLN A 1 85 ? -14.515 18.015 15.960 1.00 73.12 85 GLN A CA 1
ATOM 680 C C . GLN A 1 85 ? -15.276 16.702 16.209 1.00 73.12 85 GLN A C 1
ATOM 682 O O . GLN A 1 85 ? -15.347 16.252 17.349 1.00 73.12 85 GLN A O 1
ATOM 687 N N . ILE A 1 86 ? -15.756 16.037 15.151 1.00 71.94 86 ILE A N 1
ATOM 688 C CA . ILE A 1 86 ? -16.458 14.743 15.254 1.00 71.94 86 ILE A CA 1
ATOM 689 C C . ILE A 1 86 ? -15.569 13.676 15.906 1.00 71.94 86 ILE A C 1
ATOM 691 O O . ILE A 1 86 ? -16.035 12.890 16.727 1.00 71.94 86 ILE A O 1
ATOM 695 N N . LEU A 1 87 ? -14.285 13.633 15.548 1.00 67.94 87 LEU A N 1
ATOM 696 C CA . LEU A 1 87 ? -13.340 12.674 16.118 1.00 67.94 87 LEU A CA 1
ATOM 697 C C . LEU A 1 87 ? -13.088 12.937 17.610 1.00 67.94 87 LEU A C 1
ATOM 699 O O . LEU A 1 87 ? -13.048 11.987 18.390 1.00 67.94 87 LEU A O 1
ATOM 703 N N . LEU A 1 88 ? -12.959 14.202 18.018 1.00 73.44 88 LEU A N 1
ATOM 704 C CA . LEU A 1 88 ? -12.822 14.570 19.430 1.00 73.44 88 LEU A CA 1
ATOM 705 C C . LEU A 1 88 ? -14.082 14.209 20.231 1.00 73.44 88 LEU A C 1
ATOM 707 O O . LEU A 1 88 ? -13.968 13.625 21.305 1.00 73.44 88 LEU A O 1
ATOM 711 N N . GLU A 1 89 ? -15.272 14.489 19.693 1.00 72.94 89 GLU A N 1
ATOM 712 C CA . GLU A 1 89 ? -16.560 14.119 20.304 1.00 72.94 89 GLU A CA 1
ATOM 713 C C . GLU A 1 89 ? -16.738 12.600 20.422 1.00 72.94 89 GLU A C 1
ATOM 715 O O . GLU A 1 89 ? -17.309 12.112 21.394 1.00 72.94 89 GLU A O 1
ATOM 720 N N . ALA A 1 90 ? -16.189 11.839 19.473 1.00 67.69 90 ALA A N 1
ATOM 721 C CA . ALA A 1 90 ? -16.148 10.380 19.518 1.00 67.69 90 ALA A CA 1
ATOM 722 C C . ALA A 1 90 ? -15.061 9.814 20.462 1.00 67.69 90 ALA A C 1
ATOM 724 O O . ALA A 1 90 ? -14.887 8.597 20.525 1.00 67.69 90 ALA A O 1
ATOM 725 N N . GLY A 1 91 ? -14.328 10.665 21.190 1.00 67.56 91 GLY A N 1
ATOM 726 C CA . GLY A 1 91 ? -13.328 10.262 22.183 1.00 67.56 91 GLY A CA 1
ATOM 727 C C . GLY A 1 91 ? -11.929 9.980 21.624 1.00 67.56 91 GLY A C 1
ATOM 728 O O . GLY A 1 91 ? -11.088 9.427 22.335 1.00 67.56 91 GLY A O 1
ATOM 729 N N . PHE A 1 92 ? -11.639 10.349 20.371 1.00 65.38 92 PHE A N 1
ATOM 730 C CA . PHE A 1 92 ? -10.309 10.160 19.785 1.00 65.38 92 PHE A CA 1
ATOM 731 C C . PHE A 1 92 ? -9.338 11.246 20.236 1.00 65.38 92 PHE A C 1
ATOM 733 O O . PHE A 1 92 ? -9.578 12.439 20.069 1.00 65.38 92 PHE A O 1
ATOM 740 N N . ALA A 1 93 ? -8.168 10.832 20.720 1.00 67.69 93 ALA A N 1
ATOM 741 C CA . ALA A 1 93 ? -7.071 11.748 20.995 1.00 67.69 93 ALA A CA 1
ATOM 742 C C . ALA A 1 93 ? -6.351 12.137 19.692 1.00 67.69 93 ALA A C 1
ATOM 744 O O . ALA A 1 93 ? -5.636 11.332 19.088 1.00 67.69 93 ALA A O 1
ATOM 745 N N . ILE A 1 94 ? -6.493 13.395 19.272 1.00 65.94 94 ILE A N 1
ATOM 746 C CA . ILE A 1 94 ? -5.785 13.941 18.109 1.00 65.94 94 ILE A CA 1
ATOM 747 C C . ILE A 1 94 ? -4.545 14.705 18.572 1.00 65.94 94 ILE A C 1
ATOM 749 O O . ILE A 1 94 ? -4.624 15.688 19.310 1.00 65.94 94 ILE A O 1
ATOM 753 N N . LYS A 1 95 ? -3.368 14.298 18.085 1.00 67.06 95 LYS A N 1
ATOM 754 C CA . LYS A 1 95 ? -2.131 15.059 18.297 1.00 67.06 95 LYS A CA 1
ATOM 755 C C . LYS A 1 95 ? -2.133 16.292 17.396 1.00 67.06 95 LYS A C 1
ATOM 757 O O . LYS A 1 95 ? -2.018 16.152 16.180 1.00 67.06 95 LYS A O 1
ATOM 762 N N . LYS A 1 96 ? -2.177 17.493 17.987 1.00 64.00 96 LYS A N 1
ATOM 763 C CA . LYS A 1 96 ? -2.111 18.773 17.249 1.00 64.00 96 LYS A CA 1
ATOM 764 C C . LYS A 1 96 ? -0.915 18.848 16.292 1.00 64.00 96 LYS A C 1
ATOM 766 O O . LYS A 1 96 ? -1.062 19.345 15.187 1.00 64.00 96 LYS A O 1
ATOM 771 N N . SER A 1 97 ? 0.229 18.272 16.664 1.00 59.28 97 SER A N 1
ATOM 772 C CA . SER A 1 97 ? 1.435 18.227 15.821 1.00 59.28 97 SER A CA 1
ATOM 773 C C . SER A 1 97 ? 1.284 17.429 14.519 1.00 59.28 97 SER A C 1
ATOM 775 O O . SER A 1 97 ? 2.100 17.584 13.616 1.00 59.28 97 SER A O 1
ATOM 777 N N . LYS A 1 98 ? 0.260 16.572 14.404 1.00 61.88 98 LYS A N 1
ATOM 778 C CA . LYS A 1 98 ? -0.048 15.817 13.180 1.00 61.88 98 LYS A CA 1
ATOM 779 C C . LYS A 1 98 ? -1.131 16.471 12.320 1.00 61.88 98 LYS A C 1
ATOM 781 O O . LYS A 1 98 ? -1.344 16.028 11.195 1.00 61.88 98 LYS A O 1
ATOM 786 N N . VAL A 1 99 ? -1.799 17.509 12.824 1.00 63.50 99 VAL A N 1
ATOM 787 C CA . VAL A 1 99 ? -2.780 18.281 12.059 1.00 63.50 99 VAL A CA 1
ATOM 788 C C . VAL A 1 99 ? -2.028 19.357 11.291 1.00 63.50 99 VAL A C 1
ATOM 790 O O . VAL A 1 99 ? -1.464 20.274 11.883 1.00 63.50 99 VAL A O 1
ATOM 793 N N . LYS A 1 100 ? -2.003 19.240 9.964 1.00 63.66 100 LYS A N 1
ATOM 794 C CA . LYS A 1 100 ? -1.456 20.278 9.089 1.00 63.66 100 LYS A CA 1
ATOM 795 C C . LYS A 1 100 ? -2.591 21.178 8.607 1.00 63.66 100 LYS A C 1
ATOM 797 O O . LYS A 1 100 ? -3.661 20.687 8.257 1.00 63.66 100 LYS A O 1
ATOM 802 N N . GLY A 1 101 ? -2.357 22.488 8.637 1.00 62.06 101 GLY A N 1
ATOM 803 C CA . GLY A 1 101 ? -3.265 23.475 8.054 1.00 62.06 101 GLY A CA 1
ATOM 804 C C . GLY A 1 101 ? -3.255 23.430 6.521 1.00 62.06 101 GLY A C 1
ATOM 805 O O . GLY A 1 101 ? -2.603 22.562 5.933 1.00 62.06 101 GLY A O 1
ATOM 806 N N . PRO A 1 102 ? -3.950 24.368 5.859 1.00 63.06 102 PRO A N 1
ATOM 807 C CA . PRO A 1 102 ? -3.912 24.493 4.410 1.00 63.06 102 PRO A CA 1
ATOM 808 C C . PRO A 1 102 ? -2.465 24.697 3.966 1.00 63.06 102 PRO A C 1
ATOM 810 O O . PRO A 1 102 ? -1.790 25.612 4.434 1.00 63.06 102 PRO A O 1
ATOM 813 N N . ALA A 1 103 ? -1.982 23.830 3.088 1.00 63.09 103 ALA A N 1
ATOM 814 C CA . ALA A 1 103 ? -0.642 23.912 2.537 1.00 63.09 103 ALA A CA 1
ATOM 815 C C . ALA A 1 103 ? -0.706 23.627 1.037 1.00 63.09 103 ALA A C 1
ATOM 817 O O . ALA A 1 103 ? -1.488 22.784 0.597 1.00 63.09 103 ALA A O 1
ATOM 818 N N . HIS A 1 104 ? 0.128 24.332 0.272 1.00 59.38 104 HIS A N 1
ATOM 819 C CA . HIS A 1 104 ? 0.285 24.099 -1.167 1.00 59.38 104 HIS A CA 1
ATOM 820 C C . HIS A 1 104 ? 0.905 22.725 -1.451 1.00 59.38 104 HIS A C 1
ATOM 822 O O . HIS A 1 104 ? 0.651 22.143 -2.500 1.00 59.38 104 HIS A O 1
ATOM 828 N N . GLU A 1 105 ? 1.662 22.186 -0.489 1.00 63.53 105 GLU A N 1
ATOM 829 C CA . GLU A 1 105 ? 2.276 20.866 -0.549 1.00 63.53 105 GLU A CA 1
ATOM 830 C C . GLU A 1 105 ? 2.018 20.074 0.742 1.00 63.53 105 GLU A C 1
ATOM 832 O O . GLU A 1 105 ? 2.293 20.548 1.848 1.00 63.53 105 GLU A O 1
ATOM 837 N N . ILE A 1 106 ? 1.520 18.841 0.614 1.00 70.25 106 ILE A N 1
ATOM 838 C CA . ILE A 1 106 ? 1.359 17.893 1.724 1.00 70.25 106 ILE A CA 1
ATOM 839 C C . ILE A 1 106 ? 1.871 16.522 1.300 1.00 70.25 106 ILE A C 1
ATOM 841 O O . ILE A 1 106 ? 1.464 15.983 0.279 1.00 70.25 106 ILE A O 1
ATOM 845 N N . GLN A 1 107 ? 2.700 15.898 2.135 1.00 64.25 107 GLN A N 1
ATOM 846 C CA . GLN A 1 107 ? 2.986 14.472 2.018 1.00 64.25 107 GLN A CA 1
ATOM 847 C C . GLN A 1 107 ? 2.013 13.681 2.896 1.00 64.25 107 GLN A C 1
ATOM 849 O O . GLN A 1 107 ? 1.968 13.876 4.114 1.00 64.25 107 GLN A O 1
ATOM 854 N N . PHE A 1 108 ? 1.235 12.790 2.285 1.00 60.16 108 PHE A N 1
ATOM 855 C CA . PHE A 1 108 ? 0.266 11.938 2.970 1.00 60.16 108 PHE A CA 1
ATOM 856 C C . PHE A 1 108 ? 0.367 10.508 2.439 1.00 60.16 108 PHE A C 1
ATOM 858 O O . PHE A 1 108 ? 0.371 10.294 1.230 1.00 60.16 108 PHE A O 1
ATOM 865 N N . LEU A 1 109 ? 0.483 9.532 3.350 1.00 62.53 109 LEU A N 1
ATOM 866 C CA . LEU A 1 109 ? 0.684 8.108 3.029 1.00 62.53 109 LEU A CA 1
ATOM 867 C C . LEU A 1 109 ? 1.855 7.846 2.061 1.00 62.53 109 LEU A C 1
ATOM 869 O O . LEU A 1 109 ? 1.785 6.972 1.205 1.00 62.53 109 LEU A O 1
ATOM 873 N N . GLY A 1 110 ? 2.934 8.624 2.184 1.00 63.19 110 GLY A N 1
ATOM 874 C CA . GLY A 1 110 ? 4.109 8.499 1.316 1.00 63.19 110 GLY A CA 1
ATOM 875 C C . GLY A 1 110 ? 3.943 9.101 -0.084 1.00 63.19 110 GLY A C 1
ATOM 876 O O . GLY A 1 110 ? 4.904 9.086 -0.843 1.00 63.19 110 GLY A O 1
ATOM 877 N N . VAL A 1 111 ? 2.784 9.680 -0.415 1.00 65.19 111 VAL A N 1
ATOM 878 C CA . VAL A 1 111 ? 2.520 10.384 -1.681 1.00 65.19 111 VAL A CA 1
ATOM 879 C C . VAL A 1 111 ? 2.604 11.892 -1.454 1.00 65.19 111 VAL A C 1
ATOM 881 O O . VAL A 1 111 ? 2.081 12.398 -0.456 1.00 65.19 111 VAL A O 1
ATOM 884 N N . LYS A 1 112 ? 3.264 12.616 -2.362 1.00 67.69 112 LYS A N 1
ATOM 885 C CA . LYS A 1 112 ? 3.302 14.082 -2.343 1.00 67.69 112 LYS A CA 1
ATOM 886 C C . LYS A 1 112 ? 2.068 14.618 -3.067 1.00 67.69 112 LYS A C 1
ATOM 888 O O . LYS A 1 112 ? 1.748 14.176 -4.163 1.00 67.69 112 LYS A O 1
ATOM 893 N N . TRP A 1 113 ? 1.372 15.556 -2.447 1.00 68.75 113 TRP A N 1
ATOM 894 C CA . TRP A 1 113 ? 0.221 16.253 -3.004 1.00 68.75 113 TRP A CA 1
ATOM 895 C C . TRP A 1 113 ? 0.591 17.716 -3.176 1.00 68.75 113 TRP A C 1
ATOM 897 O O . TRP A 1 113 ? 0.935 18.362 -2.189 1.00 68.75 113 TRP A O 1
ATOM 907 N N . GLN A 1 114 ? 0.512 18.228 -4.399 1.00 66.25 114 GLN A N 1
ATOM 908 C CA . GLN A 1 114 ? 0.793 19.624 -4.717 1.00 66.25 114 GLN A CA 1
ATOM 909 C C . GLN A 1 114 ? -0.268 20.148 -5.681 1.00 66.25 114 GLN A C 1
ATOM 911 O O . GLN A 1 114 ? -0.525 19.515 -6.700 1.00 66.25 114 GLN A O 1
ATOM 916 N N . ASP A 1 115 ? -0.927 21.257 -5.342 1.00 62.44 115 ASP A N 1
ATOM 917 C CA . ASP A 1 115 ? -1.923 21.921 -6.203 1.00 62.44 115 ASP A CA 1
ATOM 918 C C . ASP A 1 115 ? -2.976 20.962 -6.809 1.00 62.44 115 ASP A C 1
ATOM 920 O O . ASP A 1 115 ? -3.348 21.048 -7.979 1.00 62.44 115 ASP A O 1
ATOM 924 N N . ARG A 1 116 ? -3.472 20.026 -5.979 1.00 56.16 116 ARG A N 1
ATOM 925 C CA . ARG A 1 116 ? -4.429 18.940 -6.316 1.00 56.16 116 ARG A CA 1
ATOM 926 C C . ARG A 1 116 ? -3.882 17.811 -7.201 1.00 56.16 116 ARG A C 1
ATOM 928 O O . ARG A 1 116 ? -4.640 16.912 -7.567 1.00 56.16 116 ARG A O 1
ATOM 935 N N . GLN A 1 117 ? -2.593 17.815 -7.511 1.00 60.16 117 GLN A N 1
ATOM 936 C CA . GLN A 1 117 ? -1.912 16.743 -8.232 1.00 60.16 117 GLN A CA 1
ATOM 937 C C . GLN A 1 117 ? -1.159 15.835 -7.260 1.00 60.16 117 GLN A C 1
ATOM 939 O O . GLN A 1 117 ? -0.563 16.291 -6.283 1.00 60.16 117 GLN A O 1
ATOM 944 N N . GLN A 1 118 ? -1.202 14.532 -7.529 1.00 68.69 118 GLN A N 1
ATOM 945 C CA . GLN A 1 118 ? -0.360 13.554 -6.849 1.00 68.69 118 GLN A CA 1
ATOM 946 C C . GLN A 1 118 ? 0.974 13.459 -7.586 1.00 68.69 118 GLN A C 1
ATOM 948 O O . GLN A 1 118 ? 1.000 13.305 -8.805 1.00 68.69 118 GLN A O 1
ATOM 953 N N . GLN A 1 119 ? 2.068 13.511 -6.839 1.00 73.00 119 GLN A N 1
ATOM 954 C CA . GLN A 1 119 ? 3.426 13.393 -7.346 1.00 73.00 119 GLN A CA 1
ATOM 955 C C . GLN A 1 119 ? 4.163 12.271 -6.618 1.00 73.00 119 GLN A C 1
ATOM 957 O O . GLN A 1 119 ? 3.999 12.051 -5.410 1.00 73.00 119 GLN A O 1
ATOM 962 N N . ILE A 1 120 ? 5.029 11.590 -7.364 1.00 79.69 120 ILE A N 1
ATOM 963 C CA . ILE A 1 120 ? 6.015 10.682 -6.786 1.00 79.69 120 ILE A CA 1
ATOM 964 C C . ILE A 1 120 ? 7.038 11.551 -6.034 1.00 79.69 120 ILE A C 1
ATOM 966 O O . ILE A 1 120 ? 7.587 12.479 -6.631 1.00 79.69 120 ILE A O 1
ATOM 970 N N . PRO A 1 121 ? 7.311 11.301 -4.740 1.00 82.56 121 PRO A N 1
ATOM 971 C CA . PRO A 1 121 ? 8.305 12.078 -4.008 1.00 82.56 121 PRO A CA 1
ATOM 972 C C . PRO A 1 121 ? 9.673 12.030 -4.695 1.00 82.56 121 PRO A C 1
ATOM 974 O O . PRO A 1 121 ? 10.127 10.958 -5.099 1.00 82.56 121 PRO A O 1
ATOM 977 N N . THR A 1 122 ? 10.370 13.165 -4.756 1.00 82.56 122 THR A N 1
ATOM 978 C CA . THR A 1 122 ? 11.679 13.280 -5.422 1.00 82.56 122 THR A CA 1
ATOM 979 C C . THR A 1 122 ? 12.699 12.272 -4.887 1.00 82.56 122 THR A C 1
ATOM 981 O O . THR A 1 122 ? 13.478 11.715 -5.651 1.00 82.56 122 THR A O 1
ATOM 984 N N . GLU A 1 123 ? 12.661 11.954 -3.591 1.00 85.12 123 GLU A N 1
ATOM 985 C CA . GLU A 1 123 ? 13.516 10.921 -2.989 1.00 85.12 123 GLU A CA 1
ATOM 986 C C . GLU A 1 123 ? 13.283 9.526 -3.582 1.00 85.12 123 GLU A C 1
ATOM 988 O O . GLU A 1 123 ? 14.224 8.753 -3.758 1.00 85.12 123 GLU A O 1
ATOM 993 N N . VAL A 1 124 ? 12.026 9.191 -3.883 1.00 86.19 124 VAL A N 1
ATOM 994 C CA . VAL A 1 124 ? 11.651 7.910 -4.488 1.00 86.19 124 VAL A CA 1
ATOM 995 C C . VAL A 1 124 ? 12.103 7.874 -5.943 1.00 86.19 124 VAL A C 1
ATOM 997 O O . VAL A 1 124 ? 12.678 6.875 -6.370 1.00 86.19 124 VAL A O 1
ATOM 1000 N N . ILE A 1 125 ? 11.921 8.980 -6.669 1.00 87.50 125 ILE A N 1
ATOM 1001 C CA . ILE A 1 125 ? 12.421 9.133 -8.039 1.00 87.50 125 ILE A CA 1
ATOM 1002 C C . ILE A 1 125 ? 13.933 8.932 -8.062 1.00 87.50 125 ILE A C 1
ATOM 1004 O O . ILE A 1 125 ? 14.403 8.061 -8.783 1.00 87.50 125 ILE A O 1
ATOM 1008 N N . ASN A 1 126 ? 14.676 9.652 -7.220 1.00 89.31 126 ASN A N 1
ATOM 1009 C CA . ASN A 1 126 ? 16.135 9.565 -7.143 1.00 89.31 126 ASN A CA 1
ATOM 1010 C C . ASN A 1 126 ? 16.618 8.143 -6.832 1.00 89.31 126 ASN A C 1
ATOM 1012 O O . ASN A 1 126 ? 17.584 7.669 -7.424 1.00 89.31 126 ASN A O 1
ATOM 1016 N N . LYS A 1 127 ? 15.932 7.431 -5.929 1.00 91.25 127 LYS A N 1
ATOM 1017 C CA . LYS A 1 127 ? 16.253 6.029 -5.626 1.00 91.25 127 LY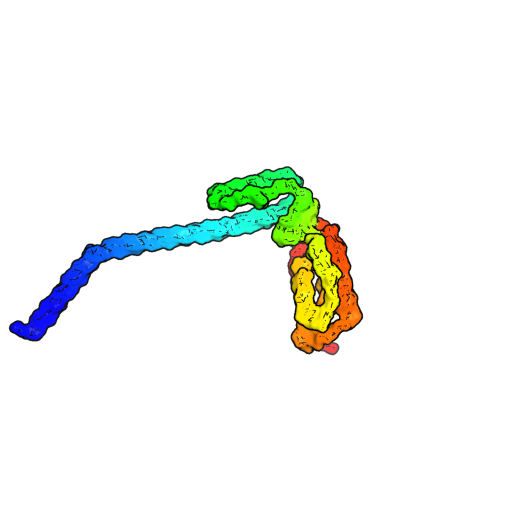S A CA 1
ATOM 1018 C C . LYS A 1 127 ? 16.043 5.125 -6.836 1.00 91.25 127 LYS A C 1
ATOM 1020 O O . LYS A 1 127 ? 16.918 4.322 -7.134 1.00 91.25 127 LYS A O 1
ATOM 1025 N N . ILE A 1 128 ? 14.914 5.253 -7.535 1.00 90.44 128 ILE A N 1
ATOM 1026 C CA . ILE A 1 128 ? 14.595 4.434 -8.715 1.00 90.44 128 ILE A CA 1
ATOM 1027 C C . ILE A 1 128 ? 15.541 4.764 -9.877 1.00 90.44 128 ILE A C 1
ATOM 1029 O O . ILE A 1 128 ? 16.045 3.855 -10.538 1.00 90.44 128 ILE A O 1
ATOM 1033 N N . THR A 1 129 ? 15.834 6.045 -10.116 1.00 89.00 129 THR A N 1
ATOM 1034 C CA . THR A 1 129 ? 16.741 6.485 -11.186 1.00 89.00 129 THR A CA 1
ATOM 1035 C C . THR A 1 129 ? 18.193 6.081 -10.922 1.00 89.00 129 THR A C 1
ATOM 1037 O O . THR A 1 129 ? 18.922 5.820 -11.880 1.00 89.00 129 THR A O 1
ATOM 1040 N N . ALA A 1 130 ? 18.598 5.919 -9.660 1.00 93.00 130 ALA A N 1
ATOM 1041 C CA . ALA A 1 130 ? 19.922 5.426 -9.281 1.00 93.00 130 ALA A CA 1
ATOM 1042 C C . ALA A 1 130 ? 20.089 3.895 -9.369 1.00 93.00 130 ALA A C 1
ATOM 1044 O O . ALA A 1 130 ? 21.218 3.414 -9.311 1.00 93.00 130 ALA A O 1
ATOM 1045 N N . MET A 1 131 ? 19.012 3.110 -9.516 1.00 93.94 131 MET A N 1
ATOM 1046 C CA . MET A 1 131 ? 19.131 1.647 -9.594 1.00 93.94 131 MET A CA 1
ATOM 1047 C C . MET A 1 131 ? 19.888 1.209 -10.854 1.00 93.94 131 MET A C 1
ATOM 1049 O O . MET A 1 131 ? 19.616 1.699 -11.956 1.00 93.94 131 MET A O 1
ATOM 1053 N N . SER A 1 132 ? 20.795 0.249 -10.693 1.00 94.12 132 SER A N 1
ATOM 1054 C CA . SER A 1 132 ? 21.472 -0.433 -11.799 1.00 94.12 132 SER A CA 1
ATOM 1055 C C . SER A 1 132 ? 20.539 -1.439 -12.488 1.00 94.12 132 SER A C 1
ATOM 1057 O O . SER A 1 132 ? 19.571 -1.888 -11.868 1.00 94.12 132 SER A O 1
ATOM 1059 N N . PRO A 1 133 ? 20.808 -1.809 -13.755 1.00 95.12 133 PRO A N 1
ATOM 1060 C CA . PRO A 1 133 ? 20.083 -2.884 -14.421 1.00 95.12 133 PRO A CA 1
ATOM 1061 C C . PRO A 1 133 ? 20.133 -4.185 -13.597 1.00 95.12 133 PRO A C 1
ATOM 1063 O O . PRO A 1 133 ? 21.224 -4.594 -13.193 1.00 95.12 133 PRO A O 1
ATOM 1066 N N . PRO A 1 134 ? 18.982 -4.830 -13.338 1.00 95.12 134 PRO A N 1
ATOM 1067 C CA . PRO A 1 134 ? 18.920 -6.134 -12.694 1.00 95.12 134 PRO A CA 1
ATOM 1068 C C . PRO A 1 134 ? 19.773 -7.194 -13.393 1.00 95.12 134 PRO A C 1
ATOM 1070 O O . PRO A 1 134 ? 19.744 -7.335 -14.613 1.00 95.12 134 PRO A O 1
ATOM 1073 N N . THR A 1 135 ? 20.473 -8.001 -12.602 1.00 95.25 135 THR A N 1
ATOM 1074 C CA . THR A 1 135 ? 21.341 -9.090 -13.082 1.00 95.25 135 THR A CA 1
ATOM 1075 C C . THR A 1 135 ? 20.713 -10.473 -12.932 1.00 95.25 135 THR A C 1
ATOM 1077 O O . THR A 1 135 ? 21.253 -11.467 -13.417 1.00 95.25 135 THR A O 1
ATOM 1080 N N . ASN A 1 136 ? 19.564 -10.559 -12.259 1.00 94.50 136 ASN A N 1
ATOM 1081 C CA . ASN A 1 136 ? 18.836 -11.802 -12.045 1.00 94.50 136 ASN A CA 1
ATOM 1082 C C . ASN A 1 136 ? 17.322 -11.567 -11.882 1.00 94.50 136 ASN A C 1
ATOM 1084 O O . ASN A 1 136 ? 16.827 -10.436 -11.792 1.00 94.50 136 ASN A O 1
ATOM 1088 N N . LYS A 1 137 ? 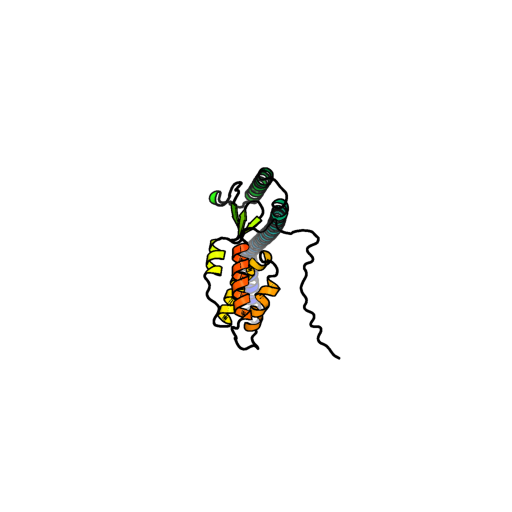16.559 -12.668 -11.835 1.00 95.00 137 LYS A N 1
ATOM 1089 C CA . LYS A 1 137 ? 15.093 -12.627 -11.693 1.00 95.00 137 LYS A CA 1
ATOM 1090 C C . LYS A 1 137 ? 14.643 -11.949 -10.405 1.00 95.00 137 LYS A C 1
ATOM 1092 O O . LYS A 1 137 ? 13.660 -11.216 -10.430 1.00 95.00 137 LYS A O 1
ATOM 1097 N N . THR A 1 138 ? 15.342 -12.201 -9.301 1.00 94.12 138 THR A N 1
ATOM 1098 C CA . THR A 1 138 ? 14.996 -11.666 -7.981 1.00 94.12 138 THR A CA 1
ATOM 1099 C C . THR A 1 138 ? 15.148 -10.150 -7.962 1.00 94.12 138 THR A C 1
ATOM 1101 O O . THR A 1 138 ? 14.227 -9.447 -7.559 1.00 94.12 138 THR A O 1
ATOM 1104 N N . GLU A 1 139 ? 16.257 -9.629 -8.487 1.00 95.38 139 GLU A N 1
ATOM 1105 C CA . GLU A 1 139 ? 16.484 -8.191 -8.651 1.00 95.38 139 GLU A CA 1
ATOM 1106 C C . GLU A 1 139 ? 15.452 -7.557 -9.586 1.00 95.38 139 GLU A C 1
ATOM 1108 O O . GLU A 1 139 ? 14.945 -6.473 -9.305 1.00 95.38 139 GLU A O 1
ATOM 1113 N N . THR A 1 140 ? 15.067 -8.255 -10.658 1.00 95.38 140 THR A N 1
ATOM 1114 C CA . THR A 1 140 ? 14.035 -7.758 -11.581 1.00 95.38 140 THR A CA 1
ATOM 1115 C C . THR A 1 140 ? 12.668 -7.685 -10.901 1.00 95.38 140 THR A C 1
ATOM 1117 O O . THR A 1 140 ? 11.947 -6.702 -11.060 1.00 95.38 140 THR A O 1
ATOM 1120 N N . GLN A 1 141 ? 12.307 -8.688 -10.096 1.00 94.62 141 GLN A N 1
ATOM 1121 C CA . GLN A 1 141 ? 11.077 -8.674 -9.300 1.00 94.62 141 GLN A CA 1
ATOM 1122 C C . GLN A 1 141 ? 11.103 -7.581 -8.231 1.00 94.62 141 GLN A C 1
ATOM 1124 O O . GLN A 1 141 ? 10.093 -6.904 -8.039 1.00 94.62 141 GLN A O 1
ATOM 1129 N N . ALA A 1 142 ? 12.238 -7.381 -7.560 1.00 93.69 142 ALA A N 1
ATOM 1130 C CA . ALA A 1 142 ? 12.412 -6.311 -6.584 1.00 93.69 142 ALA A CA 1
ATOM 1131 C C . ALA A 1 142 ? 12.235 -4.935 -7.243 1.00 93.69 142 ALA A C 1
ATOM 1133 O O . ALA A 1 142 ? 11.478 -4.104 -6.738 1.00 93.69 142 ALA A O 1
ATOM 1134 N N . PHE A 1 143 ? 12.842 -4.731 -8.415 1.00 94.56 143 PHE A N 1
ATOM 1135 C CA . PHE A 1 143 ? 12.665 -3.524 -9.216 1.00 94.56 143 PHE A CA 1
ATOM 1136 C C . PHE A 1 143 ? 11.194 -3.307 -9.597 1.00 94.56 143 PHE A C 1
ATOM 1138 O O . PHE A 1 143 ? 10.630 -2.261 -9.280 1.00 94.56 143 PHE A O 1
ATOM 1145 N N . LEU A 1 144 ? 10.540 -4.313 -10.195 1.00 94.00 144 LEU A N 1
ATOM 1146 C CA . LEU A 1 144 ? 9.120 -4.266 -10.573 1.00 94.00 144 LEU A CA 1
ATOM 1147 C C . LEU A 1 144 ? 8.207 -3.978 -9.377 1.00 94.00 144 LEU A C 1
ATOM 1149 O O . LEU A 1 144 ? 7.243 -3.226 -9.503 1.00 94.00 144 LEU A O 1
ATOM 1153 N N . SER A 1 145 ? 8.527 -4.536 -8.211 1.00 91.25 145 SER A N 1
ATOM 1154 C CA . SER A 1 145 ? 7.791 -4.288 -6.970 1.00 91.25 145 SER A CA 1
ATOM 1155 C C . SER A 1 145 ? 7.941 -2.837 -6.509 1.00 91.25 145 SER A C 1
ATOM 1157 O O . SER A 1 145 ? 6.949 -2.210 -6.143 1.00 91.25 145 SER A O 1
ATOM 1159 N N . ALA A 1 146 ? 9.153 -2.277 -6.586 1.00 90.44 146 ALA A N 1
ATOM 1160 C CA . ALA A 1 146 ? 9.431 -0.895 -6.197 1.00 90.44 146 ALA A CA 1
ATOM 1161 C C . ALA A 1 146 ? 8.695 0.121 -7.084 1.00 90.44 146 ALA A C 1
ATOM 1163 O O . ALA A 1 146 ? 8.175 1.122 -6.588 1.00 90.44 146 ALA A O 1
ATOM 1164 N N . ILE A 1 147 ? 8.608 -0.147 -8.389 1.00 90.44 147 ILE A N 1
ATOM 1165 C CA . ILE A 1 147 ? 7.913 0.741 -9.330 1.00 90.44 147 ILE A CA 1
ATOM 1166 C C . ILE A 1 147 ? 6.404 0.471 -9.425 1.00 90.44 147 ILE A C 1
ATOM 1168 O O . ILE A 1 147 ? 5.642 1.349 -9.827 1.00 90.44 147 ILE A O 1
ATOM 1172 N N . GLY A 1 148 ? 5.952 -0.727 -9.051 1.00 88.19 148 GLY A N 1
ATOM 1173 C CA . GLY A 1 148 ? 4.567 -1.174 -9.206 1.00 88.19 148 GLY A CA 1
ATOM 1174 C C . GLY A 1 148 ? 3.557 -0.357 -8.403 1.00 88.19 148 GLY A C 1
ATOM 1175 O O . GLY A 1 148 ? 2.435 -0.152 -8.868 1.00 88.19 148 GLY A O 1
ATOM 1176 N N . PHE A 1 149 ? 3.962 0.177 -7.246 1.00 83.75 149 PHE A N 1
ATOM 1177 C CA . PHE A 1 149 ? 3.138 1.091 -6.447 1.00 83.75 149 PHE A CA 1
ATOM 1178 C C . PHE A 1 149 ? 2.762 2.366 -7.225 1.00 83.75 149 PHE A C 1
ATOM 1180 O O . PHE A 1 149 ? 1.651 2.869 -7.090 1.00 83.75 149 PHE A O 1
ATOM 1187 N N . TRP A 1 150 ? 3.642 2.839 -8.112 1.00 85.31 150 TRP A N 1
ATOM 1188 C CA . TRP A 1 150 ? 3.478 4.092 -8.855 1.00 85.31 150 TRP A CA 1
ATOM 1189 C C . TRP A 1 150 ? 2.863 3.919 -10.248 1.00 85.31 150 TRP A C 1
ATOM 1191 O O . TRP A 1 150 ? 2.728 4.895 -10.982 1.00 85.31 150 TRP A O 1
ATOM 1201 N N . ARG A 1 151 ? 2.445 2.700 -10.620 1.00 85.62 151 ARG A N 1
ATOM 1202 C CA . ARG A 1 151 ? 1.937 2.367 -11.967 1.00 85.62 151 ARG A CA 1
ATOM 1203 C C . ARG A 1 151 ? 0.815 3.282 -12.470 1.00 85.62 151 ARG A C 1
ATOM 1205 O O . ARG A 1 151 ? 0.692 3.486 -13.670 1.00 85.62 151 ARG A O 1
ATOM 1212 N N . MET A 1 152 ? -0.000 3.830 -11.566 1.00 79.38 152 MET A N 1
ATOM 1213 C CA . MET A 1 152 ? -1.114 4.728 -11.901 1.00 79.38 152 MET A CA 1
ATOM 1214 C C . MET A 1 152 ? -0.663 6.096 -12.435 1.00 79.38 152 MET A C 1
ATOM 1216 O O . MET A 1 152 ? -1.443 6.766 -13.103 1.00 79.38 152 MET A O 1
ATOM 1220 N N . HIS A 1 153 ? 0.587 6.487 -12.173 1.00 76.38 153 HIS A N 1
ATOM 1221 C CA . HIS A 1 153 ? 1.176 7.749 -12.628 1.00 76.38 153 HIS A CA 1
ATOM 1222 C C . HIS A 1 153 ? 1.982 7.604 -13.921 1.00 76.38 153 HIS A C 1
ATOM 1224 O O . HIS A 1 153 ? 2.475 8.598 -14.442 1.00 76.38 153 HIS A O 1
ATOM 1230 N N . ILE A 1 154 ? 2.132 6.380 -14.434 1.00 81.88 154 ILE A N 1
ATOM 1231 C CA . ILE A 1 154 ? 3.015 6.070 -15.556 1.00 81.88 154 ILE A CA 1
ATOM 1232 C C . ILE A 1 154 ? 2.158 5.727 -16.783 1.00 81.88 154 ILE A C 1
ATOM 1234 O O . ILE A 1 154 ? 1.517 4.667 -16.818 1.00 81.88 154 ILE A O 1
ATOM 1238 N N . PRO A 1 155 ? 2.130 6.584 -17.817 1.00 81.69 155 PRO A N 1
ATOM 1239 C CA . PRO A 1 155 ? 1.435 6.284 -19.061 1.00 81.69 155 PRO A CA 1
ATOM 1240 C C . PRO A 1 155 ? 1.980 5.008 -19.706 1.00 81.69 155 PRO A C 1
ATOM 1242 O O . PRO A 1 155 ? 3.183 4.773 -19.734 1.00 81.69 155 PRO A O 1
ATOM 1245 N N . LYS A 1 156 ? 1.087 4.170 -20.249 1.00 86.50 156 LYS A N 1
ATOM 1246 C CA . LYS A 1 156 ? 1.451 2.919 -20.944 1.00 86.50 156 LYS A CA 1
ATOM 1247 C C . LYS A 1 156 ? 2.312 1.955 -20.105 1.00 86.50 156 LYS A C 1
ATOM 1249 O O . LYS A 1 156 ? 2.976 1.097 -20.681 1.00 86.50 156 LYS A O 1
ATOM 1254 N N . TYR A 1 157 ? 2.251 2.039 -18.769 1.00 89.38 157 TYR A N 1
ATOM 1255 C CA . TYR A 1 157 ? 3.047 1.225 -17.840 1.00 89.38 157 TYR A CA 1
ATOM 1256 C C . TYR A 1 157 ? 3.173 -0.241 -18.270 1.00 89.38 157 TYR A C 1
ATOM 1258 O O . TYR A 1 157 ? 4.282 -0.735 -18.438 1.00 89.38 157 TYR A O 1
ATOM 1266 N N . SER A 1 158 ? 2.042 -0.916 -18.511 1.00 89.62 158 SER A N 1
ATOM 1267 C CA . SER A 1 158 ? 1.999 -2.341 -18.861 1.00 89.62 158 SER A CA 1
ATOM 1268 C C . SER A 1 158 ? 2.771 -2.686 -20.134 1.00 89.62 158 SER A C 1
ATOM 1270 O O . SER A 1 158 ? 3.388 -3.745 -20.190 1.00 89.62 158 SER A O 1
ATOM 1272 N N . GLN A 1 159 ? 2.762 -1.800 -21.131 1.00 91.94 159 GLN A N 1
ATOM 1273 C CA . GLN A 1 159 ? 3.493 -1.988 -22.385 1.00 91.94 159 GLN A CA 1
ATOM 1274 C C . GLN A 1 159 ? 4.998 -1.861 -22.144 1.00 91.94 159 GLN A C 1
ATOM 1276 O O . GLN A 1 159 ? 5.768 -2.682 -22.629 1.00 91.94 159 GLN A O 1
ATOM 1281 N N . ILE A 1 160 ? 5.399 -0.876 -21.337 1.00 93.31 160 ILE A N 1
ATOM 1282 C CA . ILE A 1 160 ? 6.806 -0.592 -21.041 1.00 93.31 160 ILE A CA 1
ATOM 1283 C C . ILE A 1 160 ? 7.431 -1.726 -20.226 1.00 93.31 160 ILE A C 1
ATOM 1285 O O . ILE A 1 160 ? 8.520 -2.180 -20.549 1.00 93.31 160 ILE A O 1
ATOM 1289 N N . VAL A 1 161 ? 6.758 -2.211 -19.177 1.00 94.38 161 VAL A N 1
ATOM 1290 C CA . VAL A 1 161 ? 7.339 -3.222 -18.271 1.00 94.38 161 VAL A CA 1
ATOM 1291 C C . VAL A 1 161 ? 7.138 -4.666 -18.738 1.00 94.38 161 VAL A C 1
ATOM 1293 O O . VAL A 1 161 ? 7.645 -5.586 -18.098 1.00 94.38 161 VAL A O 1
ATOM 1296 N N . SER A 1 162 ? 6.415 -4.894 -19.839 1.00 94.81 162 SER A N 1
ATOM 1297 C CA . SER A 1 162 ? 6.150 -6.241 -20.362 1.00 94.81 162 SER A CA 1
ATOM 1298 C C . SER A 1 162 ? 7.435 -7.067 -20.576 1.00 94.81 162 SER A C 1
ATOM 1300 O O . SER A 1 162 ? 7.494 -8.177 -20.035 1.00 94.81 162 SER A O 1
ATOM 1302 N N . PRO A 1 163 ? 8.509 -6.540 -21.208 1.00 94.56 163 PRO A N 1
ATOM 1303 C CA . PRO A 1 163 ? 9.771 -7.270 -21.367 1.00 94.56 163 PRO A CA 1
ATOM 1304 C C . PRO A 1 163 ? 10.442 -7.651 -20.041 1.00 94.56 163 PRO A C 1
ATOM 1306 O O . PRO A 1 163 ? 11.137 -8.664 -19.968 1.00 94.56 163 PRO A O 1
ATOM 1309 N N . LEU A 1 164 ? 10.215 -6.867 -18.980 1.00 94.81 164 LEU A N 1
ATOM 1310 C CA . LEU A 1 164 ? 10.749 -7.130 -17.642 1.00 94.81 164 LEU A CA 1
ATOM 1311 C C . LEU A 1 164 ? 9.958 -8.229 -16.928 1.00 94.81 164 LEU A C 1
ATOM 1313 O O . LEU A 1 164 ? 10.547 -9.084 -16.273 1.00 94.81 164 LEU A O 1
ATOM 1317 N N . TYR A 1 165 ? 8.631 -8.264 -17.075 1.00 93.44 165 TYR A N 1
ATOM 1318 C CA . TYR A 1 165 ? 7.841 -9.369 -16.527 1.00 93.44 165 TYR A CA 1
ATOM 1319 C C . TYR A 1 165 ? 8.214 -10.699 -17.181 1.00 93.44 165 TYR A C 1
ATOM 1321 O O . TYR A 1 165 ? 8.376 -11.685 -16.458 1.00 93.44 165 TYR A O 1
ATOM 1329 N N . LEU A 1 166 ? 8.449 -10.721 -18.501 1.00 92.19 166 LEU A N 1
ATOM 1330 C CA . LEU A 1 166 ? 8.834 -11.927 -19.247 1.00 92.19 166 LEU A CA 1
ATOM 1331 C C . LEU A 1 166 ? 10.037 -12.653 -18.627 1.00 92.19 166 LEU A C 1
ATOM 1333 O O . LEU A 1 166 ? 10.005 -13.877 -18.478 1.00 92.19 166 LEU A O 1
ATOM 1337 N N . VAL A 1 167 ? 11.058 -11.920 -18.181 1.00 92.50 167 VAL A N 1
ATOM 1338 C CA . VAL A 1 167 ? 12.271 -12.524 -17.601 1.00 92.50 167 VAL A CA 1
ATOM 1339 C C . VAL A 1 167 ? 12.086 -12.997 -16.158 1.00 92.50 167 VAL A C 1
ATOM 1341 O O . VAL A 1 167 ? 12.870 -13.806 -15.663 1.00 92.50 167 VAL A O 1
ATOM 1344 N N . THR A 1 168 ? 11.019 -12.561 -15.480 1.00 91.06 168 THR A N 1
ATOM 1345 C CA . THR A 1 168 ? 10.689 -13.002 -14.113 1.00 91.06 168 THR A CA 1
ATOM 1346 C C . THR A 1 168 ? 9.864 -14.287 -14.056 1.00 91.06 168 THR A C 1
ATOM 1348 O O . THR A 1 168 ? 9.735 -14.878 -12.980 1.00 91.06 168 THR A O 1
ATOM 1351 N N . HIS A 1 169 ? 9.321 -14.763 -15.185 1.00 89.56 169 HIS A N 1
ATOM 1352 C CA . HIS A 1 169 ? 8.534 -15.996 -15.206 1.00 89.56 169 HIS A CA 1
ATOM 1353 C C . HIS A 1 169 ? 9.377 -17.205 -14.782 1.00 89.56 169 HIS A C 1
ATOM 1355 O O . HIS A 1 169 ? 10.518 -17.394 -15.213 1.00 89.56 169 HIS A O 1
ATOM 1361 N N . LYS A 1 170 ? 8.792 -18.079 -13.951 1.00 83.38 170 LYS A N 1
ATOM 1362 C CA . LYS A 1 170 ? 9.476 -19.275 -13.423 1.00 83.38 170 LYS A CA 1
ATOM 1363 C C . LYS A 1 170 ? 10.028 -20.176 -14.534 1.00 83.38 170 LYS A C 1
ATOM 1365 O O . LYS A 1 170 ? 11.139 -20.669 -14.393 1.00 83.38 170 LYS A O 1
ATOM 1370 N N . LYS A 1 171 ? 9.279 -20.326 -15.632 1.00 85.94 171 LYS A N 1
ATOM 1371 C CA . LYS A 1 171 ? 9.611 -21.200 -16.770 1.00 85.94 171 LYS A CA 1
ATOM 1372 C C . LYS A 1 171 ? 10.700 -20.653 -17.704 1.00 85.94 171 LYS A C 1
ATOM 1374 O O . LYS A 1 171 ? 11.257 -21.428 -18.467 1.00 85.94 171 LYS A O 1
ATOM 1379 N N . ASN A 1 172 ? 11.005 -19.357 -17.649 1.00 85.50 172 ASN A N 1
ATOM 1380 C CA . ASN A 1 172 ? 11.943 -18.730 -18.585 1.00 85.50 172 ASN A CA 1
ATOM 1381 C C . ASN A 1 172 ? 13.355 -18.709 -18.001 1.00 85.50 172 ASN A C 1
ATOM 1383 O O . ASN A 1 172 ? 13.507 -18.543 -16.796 1.00 85.50 172 ASN A O 1
ATOM 1387 N N . TYR A 1 173 ? 14.401 -18.824 -18.812 1.00 88.06 173 TYR A N 1
ATOM 1388 C CA . TYR A 1 173 ? 15.746 -18.486 -18.342 1.00 88.06 173 TYR A CA 1
ATOM 1389 C C . TYR A 1 173 ? 15.871 -16.969 -18.185 1.00 88.06 173 TYR A C 1
ATOM 1391 O O . TYR A 1 173 ? 15.195 -16.207 -18.878 1.00 88.06 173 TYR A O 1
ATOM 1399 N N . PHE A 1 174 ? 16.696 -16.520 -17.238 1.00 92.75 174 PHE A N 1
ATOM 1400 C CA . PHE A 1 174 ? 16.971 -15.094 -17.120 1.00 92.75 174 PHE A CA 1
ATOM 1401 C C . PHE A 1 174 ? 17.835 -14.659 -18.305 1.00 92.75 174 PHE A C 1
ATOM 1403 O O . PHE A 1 174 ? 18.929 -15.184 -18.496 1.00 92.75 174 PHE A O 1
ATOM 1410 N N . HIS A 1 175 ? 17.332 -13.713 -19.090 1.00 91.88 175 HIS A N 1
ATOM 1411 C CA . HIS A 1 175 ? 18.049 -13.119 -20.207 1.00 91.88 175 HIS A CA 1
ATOM 1412 C C . HIS A 1 175 ? 17.845 -11.609 -20.167 1.00 91.88 175 HIS A C 1
ATOM 1414 O O . HIS A 1 175 ? 16.708 -11.148 -20.150 1.00 91.88 175 HIS A O 1
ATOM 1420 N N . TRP A 1 176 ? 18.935 -10.847 -20.138 1.00 95.38 176 TRP A N 1
ATOM 1421 C CA . TRP A 1 176 ? 18.888 -9.389 -20.148 1.00 95.38 176 TRP A CA 1
ATOM 1422 C C . TRP A 1 176 ? 19.402 -8.872 -21.489 1.00 95.38 176 TRP A C 1
ATOM 1424 O O . TRP A 1 176 ? 20.608 -8.739 -21.692 1.00 95.38 176 TRP A O 1
ATOM 1434 N N . GLY A 1 177 ? 18.479 -8.649 -22.421 1.00 94.88 177 GLY A N 1
ATOM 1435 C CA . GLY A 1 177 ? 18.773 -8.201 -23.776 1.00 94.88 177 GLY A CA 1
ATOM 1436 C C . GLY A 1 177 ? 18.443 -6.723 -24.012 1.00 94.88 177 GLY A C 1
ATOM 1437 O O . GLY A 1 177 ? 18.045 -6.002 -23.089 1.00 94.88 177 GLY A O 1
ATOM 1438 N N . PRO A 1 178 ? 18.565 -6.261 -25.270 1.00 96.25 178 PRO A N 1
ATOM 1439 C CA . PRO A 1 178 ? 18.234 -4.891 -25.658 1.00 96.25 178 PRO A CA 1
ATOM 1440 C C . PRO A 1 178 ? 16.801 -4.485 -25.292 1.00 96.25 178 PRO A C 1
ATOM 1442 O O . PRO A 1 178 ? 16.591 -3.370 -24.826 1.00 96.25 178 PRO A O 1
ATOM 1445 N N . GLU A 1 179 ? 15.829 -5.395 -25.420 1.00 95.06 179 GLU A N 1
ATOM 1446 C CA . GLU A 1 179 ? 14.424 -5.130 -25.077 1.00 95.06 179 GLU A CA 1
ATOM 1447 C C . GLU A 1 179 ? 14.231 -4.852 -23.579 1.00 95.06 179 GLU A C 1
ATOM 1449 O O . GLU A 1 179 ? 13.539 -3.906 -23.202 1.00 95.06 179 GLU A O 1
ATOM 1454 N N . GLN A 1 180 ? 14.873 -5.641 -22.709 1.00 95.94 180 GLN A N 1
ATOM 1455 C CA . GLN A 1 180 ? 14.826 -5.435 -21.259 1.00 95.94 180 GLN A CA 1
ATOM 1456 C C . GLN A 1 180 ? 15.553 -4.151 -20.866 1.00 95.94 180 GLN A C 1
ATOM 1458 O O . GLN A 1 180 ? 15.048 -3.384 -20.048 1.00 95.94 180 GLN A O 1
ATOM 1463 N N . GLN A 1 181 ? 16.710 -3.887 -21.477 1.00 97.19 181 GLN A N 1
ATOM 1464 C CA . GLN A 1 181 ? 17.473 -2.672 -21.221 1.00 97.19 181 GLN A CA 1
ATOM 1465 C C . GLN A 1 181 ? 16.700 -1.417 -21.650 1.00 97.19 181 GLN A C 1
ATOM 1467 O O . GLN A 1 181 ? 16.678 -0.428 -20.916 1.00 97.19 181 GLN A O 1
ATOM 1472 N N . GLN A 1 182 ? 16.025 -1.466 -22.800 1.00 97.00 182 GLN A N 1
ATOM 1473 C CA . GLN A 1 182 ? 15.165 -0.389 -23.281 1.00 97.00 182 GLN A CA 1
ATOM 1474 C C . GLN A 1 182 ? 13.969 -0.182 -22.348 1.00 97.00 182 GLN A C 1
ATOM 1476 O O . GLN A 1 182 ? 13.726 0.946 -21.925 1.00 97.00 182 GLN A O 1
ATOM 1481 N N . ALA A 1 183 ? 13.270 -1.255 -21.968 1.00 96.31 183 ALA A N 1
ATOM 1482 C CA . ALA A 1 183 ? 12.164 -1.200 -21.013 1.00 96.31 183 ALA A CA 1
ATOM 1483 C C . ALA A 1 183 ? 12.591 -0.596 -19.665 1.00 96.31 183 ALA A C 1
ATOM 1485 O O . ALA A 1 183 ? 11.895 0.255 -19.110 1.00 96.31 183 ALA A O 1
ATOM 1486 N N . PHE A 1 184 ? 13.761 -0.995 -19.156 1.00 96.44 184 PHE A N 1
ATOM 1487 C CA . PHE A 1 184 ? 14.341 -0.487 -17.915 1.00 96.44 184 PHE A CA 1
ATOM 1488 C C . PHE A 1 184 ? 14.702 1.003 -17.994 1.00 96.44 184 PHE A C 1
ATOM 1490 O O . PHE A 1 184 ? 14.404 1.764 -17.074 1.00 96.44 184 PHE A O 1
ATOM 1497 N N . ALA A 1 185 ? 15.312 1.448 -19.093 1.00 95.62 185 ALA A N 1
ATOM 1498 C CA . ALA A 1 185 ? 15.629 2.860 -19.291 1.00 95.62 185 ALA A CA 1
ATOM 1499 C C . ALA A 1 185 ? 14.353 3.706 -19.438 1.00 95.62 185 ALA A C 1
ATOM 1501 O O . ALA A 1 185 ? 14.207 4.732 -18.772 1.00 95.62 185 ALA A O 1
ATOM 1502 N N . GLN A 1 186 ? 13.404 3.234 -20.250 1.00 94.50 186 GLN A N 1
ATOM 1503 C CA . GLN A 1 186 ? 12.153 3.930 -20.527 1.00 94.50 186 GLN A CA 1
ATOM 1504 C C . GLN A 1 186 ? 11.310 4.094 -19.260 1.00 94.50 186 GLN A C 1
ATOM 1506 O O . GLN A 1 186 ? 10.836 5.190 -18.980 1.00 94.50 186 GLN A O 1
ATOM 1511 N N . ILE A 1 187 ? 11.165 3.049 -18.439 1.00 93.75 187 ILE A N 1
ATOM 1512 C CA . ILE A 1 187 ? 10.363 3.158 -17.215 1.00 93.75 187 ILE A CA 1
ATOM 1513 C C . ILE A 1 187 ? 10.988 4.113 -16.190 1.00 93.75 187 ILE A C 1
ATOM 1515 O O . ILE A 1 187 ? 10.267 4.852 -15.521 1.00 93.75 187 ILE A O 1
ATOM 1519 N N . LYS A 1 188 ? 12.325 4.156 -16.092 1.00 92.44 188 LYS A N 1
ATOM 1520 C CA . LYS A 1 188 ? 13.035 5.120 -15.237 1.00 92.44 188 LYS A CA 1
ATOM 1521 C C . LYS A 1 188 ? 12.823 6.555 -15.720 1.00 92.44 188 LYS A C 1
ATOM 1523 O O . LYS A 1 188 ? 12.643 7.445 -14.891 1.00 92.44 188 LYS A O 1
ATOM 1528 N N . GLN A 1 189 ? 12.808 6.770 -17.034 1.00 91.06 189 GLN A N 1
ATOM 1529 C CA . GLN A 1 189 ? 12.532 8.072 -17.637 1.00 91.06 189 GLN A CA 1
ATOM 1530 C C . GLN A 1 189 ? 11.087 8.523 -17.384 1.00 91.06 189 GLN A C 1
ATOM 1532 O O . GLN A 1 189 ? 10.876 9.643 -16.927 1.00 91.06 189 GLN A O 1
ATOM 1537 N N . GLU A 1 190 ? 10.099 7.651 -17.598 1.00 88.50 190 GLU A N 1
ATOM 1538 C CA . GLU A 1 190 ? 8.693 7.977 -17.323 1.00 88.50 190 GLU A CA 1
ATOM 1539 C C . GLU A 1 190 ? 8.460 8.295 -15.840 1.00 88.50 190 GLU A C 1
ATOM 1541 O O . GLU A 1 190 ? 7.735 9.230 -15.516 1.00 88.50 190 GLU A O 1
ATOM 1546 N N . ILE A 1 191 ? 9.123 7.583 -14.920 1.00 86.94 191 ILE A N 1
ATOM 1547 C CA . ILE A 1 191 ? 9.062 7.879 -13.478 1.00 86.94 191 ILE A CA 1
ATOM 1548 C C . ILE A 1 191 ? 9.694 9.236 -13.150 1.00 86.94 191 ILE A C 1
ATOM 1550 O O . ILE A 1 191 ? 9.155 9.972 -12.326 1.00 86.94 191 ILE A O 1
ATOM 1554 N N . ALA A 1 192 ? 10.805 9.589 -13.798 1.00 85.56 192 ALA A N 1
ATOM 1555 C CA . ALA A 1 192 ? 11.425 10.902 -13.639 1.00 85.56 192 ALA A CA 1
ATOM 1556 C C . ALA A 1 192 ? 10.552 12.035 -14.208 1.00 85.56 192 ALA A C 1
ATOM 1558 O O . ALA A 1 192 ? 10.548 13.137 -13.669 1.00 85.56 192 ALA A O 1
ATOM 1559 N N . HIS A 1 193 ? 9.785 11.768 -15.267 1.00 77.88 193 HIS A N 1
ATOM 1560 C CA . HIS A 1 193 ? 8.860 12.731 -15.869 1.00 77.88 193 HIS A CA 1
ATOM 1561 C C . HIS A 1 193 ? 7.495 12.795 -15.166 1.00 77.88 193 HIS A C 1
ATOM 1563 O O . HIS A 1 193 ? 6.815 13.819 -15.236 1.00 77.88 193 HIS A O 1
ATOM 1569 N N . ALA A 1 194 ? 7.112 11.754 -14.418 1.00 68.25 194 ALA A N 1
ATOM 1570 C CA . ALA A 1 194 ? 5.879 11.699 -13.628 1.00 68.25 194 ALA A CA 1
ATOM 1571 C C . ALA A 1 194 ? 5.826 12.721 -12.466 1.00 68.25 194 ALA A C 1
ATOM 1573 O O . ALA A 1 194 ? 4.848 12.763 -11.721 1.00 68.25 194 ALA A O 1
ATOM 1574 N N . VAL A 1 195 ? 6.838 13.591 -12.342 1.00 60.28 195 VAL A N 1
ATOM 1575 C CA . VAL A 1 195 ? 6.900 14.753 -11.438 1.00 60.28 195 VAL A CA 1
ATOM 1576 C C . VAL A 1 195 ? 5.763 15.764 -11.678 1.00 60.28 195 VAL A C 1
ATOM 1578 O O . VAL A 1 195 ? 5.461 16.533 -10.772 1.00 60.28 195 VAL A O 1
ATOM 1581 N N . ALA A 1 196 ? 5.089 15.767 -12.840 1.00 53.38 196 ALA A N 1
ATOM 1582 C CA . ALA A 1 196 ? 4.171 16.856 -13.219 1.00 53.38 196 ALA A CA 1
ATOM 1583 C C . ALA A 1 196 ? 2.827 16.439 -13.864 1.00 53.38 196 ALA A C 1
ATOM 1585 O O . ALA A 1 196 ? 2.339 17.124 -14.764 1.00 53.38 196 ALA A O 1
ATOM 1586 N N . LEU A 1 197 ? 2.203 15.325 -13.460 1.00 51.81 197 LEU A N 1
ATOM 1587 C CA . LEU A 1 197 ? 1.024 14.809 -14.174 1.00 51.81 197 LEU A CA 1
ATOM 1588 C C . LEU A 1 197 ? -0.304 14.967 -13.418 1.00 51.81 197 LEU A C 1
ATOM 1590 O O . LEU A 1 197 ? -0.745 14.046 -12.745 1.00 51.81 197 LEU A O 1
ATOM 1594 N N . GLY A 1 198 ? -0.967 16.104 -13.668 1.00 52.19 198 GLY A N 1
ATOM 1595 C CA . GLY A 1 198 ? -2.421 16.261 -13.855 1.00 52.19 198 GLY A CA 1
ATOM 1596 C C . GLY A 1 198 ? -3.381 15.901 -12.701 1.00 52.19 198 GLY A C 1
ATOM 1597 O O . GLY A 1 198 ? -3.049 15.156 -11.784 1.00 52.19 198 GLY A O 1
ATOM 1598 N N . PRO A 1 199 ? -4.625 16.418 -12.713 1.00 47.03 199 PRO A N 1
ATOM 1599 C CA . PRO A 1 199 ? -5.635 16.018 -11.735 1.00 47.03 199 PRO A CA 1
ATOM 1600 C C . PRO A 1 199 ? -5.965 14.523 -11.863 1.00 47.03 199 PRO A C 1
ATOM 1602 O O . PRO A 1 199 ? -6.046 13.979 -12.967 1.00 47.03 199 PRO A O 1
ATOM 1605 N N . VAL A 1 200 ? -6.190 13.866 -10.720 1.00 44.12 200 VAL A N 1
ATOM 1606 C CA . VAL A 1 200 ? -6.589 12.453 -10.634 1.00 44.12 200 VAL A CA 1
ATOM 1607 C C . VAL A 1 200 ? -7.808 12.204 -11.532 1.00 44.12 200 VAL A C 1
ATOM 1609 O O . VAL A 1 200 ? -8.886 12.749 -11.291 1.00 44.12 200 VAL A O 1
ATOM 1612 N N . ARG A 1 201 ? -7.664 11.358 -12.562 1.00 45.62 201 ARG A N 1
ATOM 1613 C CA . ARG A 1 201 ? -8.788 10.923 -13.406 1.00 45.62 201 ARG A CA 1
ATOM 1614 C C . ARG A 1 201 ? -9.714 10.007 -12.603 1.00 45.62 201 ARG A C 1
ATOM 1616 O O . ARG A 1 201 ? -9.539 8.796 -12.590 1.00 45.62 201 ARG A O 1
ATOM 1623 N N . THR A 1 202 ? -10.710 10.590 -11.946 1.00 44.28 202 THR A N 1
ATOM 1624 C CA . THR A 1 202 ? -11.852 9.871 -11.361 1.00 44.28 202 THR A CA 1
ATOM 1625 C C . THR A 1 202 ? -13.133 10.404 -11.992 1.00 44.28 202 THR A C 1
ATOM 1627 O O . THR A 1 202 ? -13.792 11.307 -11.488 1.00 44.28 202 THR A O 1
ATOM 1630 N N . GLY A 1 203 ? -13.452 9.873 -13.170 1.00 36.44 203 GLY A N 1
ATOM 1631 C CA . GLY A 1 203 ? -14.785 9.987 -13.753 1.00 36.44 203 GLY A CA 1
ATOM 1632 C C . GLY A 1 203 ? -15.569 8.690 -13.520 1.00 36.44 203 GLY A C 1
ATOM 1633 O O . GLY A 1 203 ? -14.946 7.636 -13.389 1.00 36.44 203 GLY A O 1
ATOM 1634 N N . PRO A 1 204 ? -16.913 8.720 -13.531 1.00 38.00 204 PRO A N 1
ATOM 1635 C CA . PRO A 1 204 ? -17.744 7.508 -13.558 1.00 38.00 204 PRO A CA 1
ATOM 1636 C C . PRO A 1 204 ? -17.493 6.622 -14.796 1.00 38.00 204 PRO A C 1
ATOM 1638 O O . PRO A 1 204 ? -17.974 5.497 -14.849 1.00 38.00 204 PRO A O 1
ATOM 1641 N N . ASP A 1 205 ? -16.704 7.107 -15.759 1.00 37.59 205 ASP A N 1
ATOM 1642 C CA . ASP A 1 205 ? -16.303 6.401 -16.977 1.00 37.59 205 ASP A CA 1
ATOM 1643 C C . ASP A 1 205 ? -14.898 5.769 -16.892 1.00 37.59 205 ASP A C 1
ATOM 1645 O O . ASP A 1 205 ? -14.312 5.350 -17.893 1.00 37.59 205 ASP A O 1
ATOM 1649 N N . VAL A 1 206 ? -14.327 5.659 -15.684 1.00 36.91 206 VAL A N 1
ATOM 1650 C CA . VAL A 1 206 ? -13.231 4.711 -15.460 1.00 36.91 206 VAL A CA 1
ATOM 1651 C C . VAL A 1 206 ? -13.854 3.320 -15.485 1.00 36.91 206 VAL A C 1
ATOM 1653 O O . VAL A 1 206 ? -14.159 2.727 -14.450 1.00 36.91 206 VAL A O 1
ATOM 1656 N N . LYS A 1 207 ? -14.033 2.767 -16.692 1.00 30.66 207 LYS A N 1
ATOM 1657 C CA . LYS A 1 207 ? -14.030 1.316 -16.849 1.00 30.66 207 LYS A CA 1
ATOM 1658 C C . LYS A 1 207 ? -12.784 0.845 -16.110 1.00 30.66 207 LYS A C 1
ATOM 1660 O O . LYS A 1 207 ? -11.665 1.179 -16.504 1.00 30.66 207 LYS A O 1
ATOM 1665 N N . ASN A 1 208 ? -12.972 0.077 -15.041 1.00 32.59 208 ASN A N 1
ATOM 1666 C CA . ASN A 1 208 ? -11.962 -0.863 -14.592 1.00 32.59 208 ASN A CA 1
ATOM 1667 C C . ASN A 1 208 ? -11.735 -1.804 -15.779 1.00 32.59 208 ASN A C 1
ATOM 1669 O O . ASN A 1 208 ? -12.365 -2.853 -15.876 1.00 32.59 208 ASN A O 1
ATOM 1673 N N . VAL A 1 209 ? -10.912 -1.386 -16.745 1.00 31.73 209 VAL A N 1
ATOM 1674 C CA . VAL A 1 209 ? -10.459 -2.240 -17.832 1.00 31.73 209 VAL A CA 1
ATOM 1675 C C . VAL A 1 209 ? -9.474 -3.190 -17.175 1.00 31.73 209 VAL A C 1
ATOM 1677 O O . VAL A 1 209 ? -8.262 -2.986 -17.165 1.00 31.73 209 VAL A O 1
ATOM 1680 N N . LEU A 1 210 ? -10.038 -4.219 -16.548 1.00 25.23 210 LEU A N 1
ATOM 1681 C CA . LEU A 1 210 ? -9.386 -5.500 -16.415 1.00 25.23 210 LEU A CA 1
ATOM 1682 C C . LEU A 1 210 ? -9.001 -5.883 -17.841 1.00 25.23 210 LEU A C 1
ATOM 1684 O O . LEU A 1 210 ? -9.852 -6.275 -18.637 1.00 25.23 210 LEU A O 1
ATOM 1688 N N . TYR A 1 211 ? -7.726 -5.724 -18.184 1.00 31.20 211 TYR A N 1
ATOM 1689 C CA . TYR A 1 211 ? -7.165 -6.426 -19.324 1.00 31.20 211 TYR A CA 1
ATOM 1690 C C . TYR A 1 211 ? -7.175 -7.915 -18.961 1.00 31.20 211 TYR A C 1
ATOM 1692 O O . TYR A 1 211 ? -6.186 -8.471 -18.493 1.00 31.20 211 TYR A O 1
ATOM 1700 N N . SER A 1 212 ? -8.337 -8.549 -19.122 1.00 31.12 212 SER A N 1
ATOM 1701 C CA . SER A 1 212 ? -8.415 -9.975 -19.381 1.00 31.12 212 SER A CA 1
ATOM 1702 C C . SER A 1 212 ? -7.793 -10.163 -20.756 1.00 31.12 212 SER A C 1
ATOM 1704 O O . SER A 1 212 ? -8.432 -9.933 -21.782 1.00 31.12 212 SER A O 1
ATOM 1706 N N . ALA A 1 213 ? -6.511 -10.515 -20.785 1.00 29.89 213 ALA A N 1
ATOM 1707 C CA . ALA A 1 213 ? -5.958 -11.185 -21.944 1.00 29.89 213 ALA A CA 1
ATOM 1708 C C . ALA A 1 213 ? -6.586 -12.585 -21.972 1.00 29.89 213 ALA A C 1
ATOM 1710 O O . ALA A 1 213 ? -6.009 -13.555 -21.483 1.00 29.89 213 ALA A O 1
ATOM 1711 N N . ALA A 1 214 ? -7.809 -12.675 -22.498 1.00 29.25 214 ALA A N 1
ATOM 1712 C CA . ALA A 1 214 ? -8.297 -13.913 -23.070 1.00 29.25 214 ALA A CA 1
ATOM 1713 C C . ALA A 1 214 ? -7.341 -14.235 -24.222 1.00 29.25 214 ALA A C 1
ATOM 1715 O O . ALA A 1 214 ? -7.315 -13.541 -25.238 1.00 29.25 214 ALA A O 1
ATOM 1716 N N . GLY A 1 215 ? -6.475 -15.222 -24.000 1.00 31.33 215 GLY A N 1
ATOM 1717 C CA . GLY A 1 215 ? -5.617 -15.761 -25.037 1.00 31.33 215 GLY A CA 1
ATOM 1718 C C . GLY A 1 215 ? -6.498 -16.290 -26.155 1.00 31.33 215 GLY A C 1
ATOM 1719 O O . GLY A 1 215 ? -7.155 -17.311 -25.988 1.00 31.33 215 GLY A O 1
ATOM 1720 N N . ASN A 1 216 ? -6.515 -15.588 -27.281 1.00 33.00 216 ASN A N 1
ATOM 1721 C CA . ASN A 1 216 ? -7.075 -16.113 -28.507 1.00 33.00 216 ASN A CA 1
ATOM 1722 C C . ASN A 1 216 ? -5.906 -16.602 -29.356 1.00 33.00 216 ASN A C 1
ATOM 1724 O O . ASN A 1 216 ? -5.361 -15.847 -30.145 1.00 33.00 216 ASN A O 1
ATOM 1728 N N . ASN A 1 217 ? -5.489 -17.842 -29.106 1.00 32.62 217 ASN A N 1
ATOM 1729 C CA . ASN A 1 217 ? -4.756 -18.671 -30.057 1.00 32.62 217 ASN A CA 1
ATOM 1730 C C . ASN A 1 217 ? -5.317 -20.090 -29.928 1.00 32.62 217 ASN A C 1
ATOM 1732 O O . ASN A 1 217 ? -4.735 -20.967 -29.293 1.00 32.62 217 ASN A O 1
ATOM 1736 N N . GLY A 1 218 ? -6.508 -20.265 -30.496 1.00 25.41 218 GLY A N 1
ATOM 1737 C CA . GLY A 1 218 ? -7.094 -21.552 -30.823 1.00 25.41 218 GLY A CA 1
ATOM 1738 C C . GLY A 1 218 ? -7.430 -21.568 -32.313 1.00 25.41 218 GLY A C 1
ATOM 1739 O O . GLY A 1 218 ? -8.344 -20.868 -32.724 1.00 25.41 218 GLY A O 1
ATOM 1740 N N . LEU A 1 219 ? -6.656 -22.363 -33.058 1.00 30.12 219 LEU A N 1
ATOM 1741 C CA . LEU A 1 219 ? -7.010 -23.112 -34.272 1.00 30.12 219 LEU A CA 1
ATOM 1742 C C . LEU A 1 219 ? -7.631 -22.344 -35.457 1.00 30.12 219 LEU A C 1
ATOM 1744 O O . LEU A 1 219 ? -8.832 -22.090 -35.487 1.00 30.12 219 LEU A O 1
ATOM 1748 N N . SER A 1 220 ? -6.841 -22.156 -36.517 1.00 30.47 220 SER A N 1
ATOM 1749 C CA . SER A 1 220 ? -6.928 -23.009 -37.715 1.00 30.47 220 SER A CA 1
ATOM 1750 C C . SER A 1 220 ? -5.655 -22.919 -38.550 1.00 30.47 220 SER A C 1
ATOM 1752 O O . SER A 1 220 ? -4.910 -21.929 -38.381 1.00 30.47 220 SER A O 1
#